Protein AF-A0A5B7AI29-F1 (afdb_monomer_lite)

InterPro domains:
  IPR000719 Protein kinase domain [PF00069] (146-282)
  IPR000719 Protein kinase domain [PS50011] (52-328)
  IPR000719 Protein kinase domain [SM00220] (52-321)
  IPR008271 Serine/threonine-protein kinase, active site [PS00108] (197-209)
  IPR011009 Protein kinase-like domain superfamily [SSF56112] (146-307)
  IPR013320 Concanavalin A-like lectin/glucanase domain superfamily [SSF49899] (22-157)
  IPR050528 L-type Lectin-Domain Containing Receptor Kinases [PTHR27007] (146-322)

pLDDT: mean 71.34, std 18.98, range [23.44, 95.88]

Sequence (328 aa):
MATEAFCFCLQLIFLGFVSSDISSVYDGFLQANLSLDGASYVRSDGILAITNDTMKLLGHALYPSPLQFKENELNNKKKKNRSSVVTFSTNFVFSINPKYPDLGGHCLAFVLLSTKKPMGCLPNQYLGLPNDTSNAESTTRYCEEILFDNISNGSLDKILFDNHHKKKLLTWEERYKILIGIAQASLYLNEECDQRVVHRDMKPSNVLIDEDLNAKLGDFGLSRTSEHEINPQTTNIVGTLGYLAPELTKNGKATTSTDVYSYGALMIEVASGRRPIEPQKNAPELVLVDWVGELHSRGEIGRAVDPTLSEYNPDEAKLWLALLSSPS

Organism: Davidia involucrata (NCBI:txid16924)

Radius of gyration: 24.68 Å; chains: 1; bounding box: 82×46×55 Å

Secondary structure (DSSP, 8-state):
-EE------------SSS----------GGGS--EEEET-EE-TTSPEES--S-TT--EEEE-SS----B--TTS-SS--S--PBPP---------EESSTTS----EEEEE-SSSS--SB-TTSGGG-B---S-TT----EEEEEPPP---S-BHHHHHH--SS---PPPHHHHHHHHHHHHHHHHIIIIISSS-EE-S---GGGEEE-TT--EEE---TT-EEGGGGG-TT-----S-TTTS-HHHHHH----HHHHHHHHHHHHHHHHHT--SEE--SSSPPEEHHHHHHHHHHTT-GGGGS-TT-S---HHHHHHHHHTTT---

Structure (mmCIF, N/CA/C/O backbone):
data_AF-A0A5B7AI29-F1
#
_entry.id   AF-A0A5B7AI29-F1
#
loop_
_atom_site.group_PDB
_atom_site.id
_atom_site.type_symbol
_atom_site.label_atom_id
_atom_site.label_alt_id
_atom_site.label_comp_id
_atom_site.label_asym_id
_atom_site.label_entity_id
_atom_site.label_seq_id
_atom_site.pdbx_PDB_ins_code
_atom_site.Cartn_x
_atom_site.Cartn_y
_atom_site.Cartn_z
_atom_site.occupancy
_atom_site.B_iso_or_equiv
_atom_site.auth_seq_id
_atom_site.auth_comp_id
_atom_site.auth_asym_id
_atom_site.auth_atom_id
_atom_site.pdbx_PDB_model_num
ATOM 1 N N . MET A 1 1 ? 7.210 -17.634 -18.712 1.00 31.47 1 MET A N 1
ATOM 2 C CA . MET A 1 1 ? 5.787 -17.446 -19.084 1.00 31.47 1 MET A CA 1
ATOM 3 C C . MET A 1 1 ? 5.445 -16.033 -18.675 1.00 31.47 1 MET A C 1
ATOM 5 O O . MET A 1 1 ? 5.436 -15.787 -17.481 1.00 31.47 1 MET A O 1
ATOM 9 N N . ALA A 1 2 ? 5.311 -15.097 -19.605 1.00 24.72 2 ALA A N 1
ATOM 10 C CA . ALA A 1 2 ? 5.193 -13.686 -19.249 1.00 24.72 2 ALA A CA 1
ATOM 11 C C . ALA A 1 2 ? 4.158 -13.043 -20.153 1.00 24.72 2 ALA A C 1
ATOM 13 O O . ALA A 1 2 ? 4.324 -13.106 -21.364 1.00 24.72 2 ALA A O 1
ATOM 14 N N . THR A 1 3 ? 3.108 -12.507 -19.542 1.00 27.41 3 THR A N 1
ATOM 15 C CA . THR A 1 3 ? 2.159 -11.595 -20.173 1.00 27.41 3 THR A CA 1
ATOM 16 C C . THR A 1 3 ? 2.500 -10.195 -19.704 1.00 27.41 3 THR A C 1
ATOM 18 O O . THR A 1 3 ? 2.687 -10.004 -18.517 1.00 27.41 3 THR A O 1
ATOM 21 N N . GLU A 1 4 ? 2.650 -9.270 -20.646 1.00 26.50 4 GLU A N 1
ATOM 22 C CA . GLU A 1 4 ? 2.767 -7.807 -20.511 1.00 26.50 4 GLU A CA 1
ATOM 23 C C . GLU A 1 4 ? 3.518 -7.218 -19.296 1.00 26.50 4 GLU A C 1
ATOM 25 O O . GLU A 1 4 ? 3.009 -7.107 -18.183 1.00 26.50 4 GLU A O 1
ATOM 30 N N . ALA A 1 5 ? 4.716 -6.696 -19.567 1.00 27.88 5 ALA A N 1
ATOM 31 C CA . ALA A 1 5 ? 5.419 -5.776 -18.684 1.00 27.88 5 ALA A CA 1
ATOM 32 C C . ALA A 1 5 ? 4.992 -4.324 -18.972 1.00 27.88 5 ALA A C 1
ATOM 34 O O . ALA A 1 5 ? 5.239 -3.807 -20.061 1.00 27.88 5 ALA A O 1
ATOM 35 N N .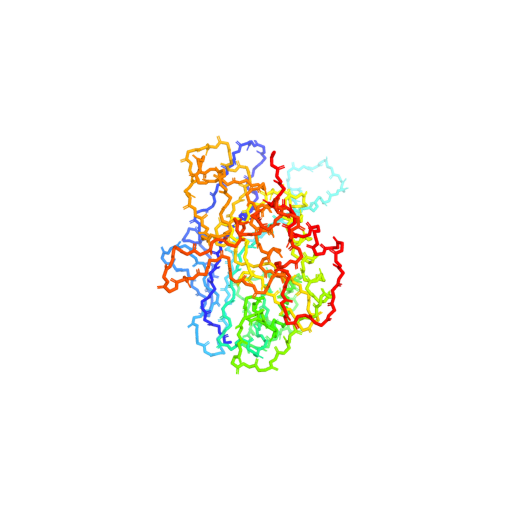 PHE A 1 6 ? 4.365 -3.654 -18.005 1.00 27.69 6 PHE A N 1
ATOM 36 C CA . PHE A 1 6 ? 4.090 -2.210 -18.041 1.00 27.69 6 PHE A CA 1
ATOM 37 C C . PHE A 1 6 ? 5.182 -1.417 -17.297 1.00 27.69 6 PHE A C 1
ATOM 39 O O . PHE A 1 6 ? 5.141 -1.247 -16.083 1.00 27.69 6 PHE A O 1
ATOM 46 N N . CYS A 1 7 ? 6.184 -0.920 -18.020 1.00 29.09 7 CYS A N 1
ATOM 47 C CA . CYS A 1 7 ? 7.211 -0.022 -17.476 1.00 29.09 7 CYS A CA 1
ATOM 48 C C . CYS A 1 7 ? 6.758 1.444 -17.484 1.00 29.09 7 CYS A C 1
ATOM 50 O O . CYS A 1 7 ? 6.390 1.956 -18.539 1.00 29.09 7 CYS A O 1
ATOM 52 N N . PHE A 1 8 ? 6.902 2.147 -16.357 1.00 25.02 8 PHE A N 1
ATOM 53 C CA . PHE A 1 8 ? 6.737 3.605 -16.245 1.00 25.02 8 PHE A CA 1
ATOM 54 C C . PHE A 1 8 ? 8.062 4.270 -15.820 1.00 25.02 8 PHE A C 1
ATOM 56 O O . PHE A 1 8 ? 8.219 4.672 -14.678 1.00 25.02 8 PHE A O 1
ATOM 63 N N . CYS A 1 9 ? 9.067 4.316 -16.703 1.00 34.12 9 CYS A N 1
ATOM 64 C CA . CYS A 1 9 ? 10.451 4.703 -16.361 1.00 34.12 9 CYS A CA 1
ATOM 65 C C . CYS A 1 9 ? 10.692 6.193 -16.051 1.00 34.12 9 CYS A C 1
ATOM 67 O O . CYS A 1 9 ? 10.156 7.078 -16.717 1.00 34.12 9 CYS A O 1
ATOM 69 N N . LEU A 1 10 ? 11.664 6.427 -15.155 1.00 23.44 10 LEU A N 1
ATOM 70 C CA . LEU A 1 10 ? 12.424 7.667 -14.981 1.00 23.44 10 LEU A CA 1
ATOM 71 C C . LEU A 1 10 ? 13.936 7.389 -15.192 1.00 23.44 10 LEU A C 1
ATOM 73 O O . LEU A 1 10 ? 14.517 6.605 -14.460 1.00 23.44 10 LEU A O 1
ATOM 77 N N . GLN A 1 11 ? 14.510 8.041 -16.213 1.00 34.03 11 GLN A N 1
ATOM 78 C CA . GLN A 1 11 ? 15.921 8.285 -16.609 1.00 34.03 11 GLN A CA 1
A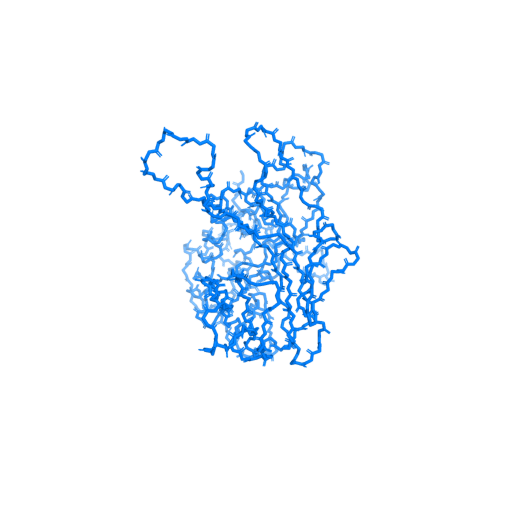TOM 79 C C . GLN A 1 11 ? 17.028 7.185 -16.612 1.00 34.03 11 GLN A C 1
ATOM 81 O O . GLN A 1 11 ? 17.536 6.708 -15.595 1.00 34.03 11 GLN A O 1
ATOM 86 N N . LEU A 1 12 ? 17.562 6.989 -17.831 1.00 28.77 12 LEU A N 1
ATOM 87 C CA . LEU A 1 12 ? 18.923 6.553 -18.184 1.00 28.77 12 LEU A CA 1
ATOM 88 C C . LEU A 1 12 ? 19.657 7.755 -18.823 1.00 28.77 12 LEU A C 1
ATOM 90 O O . LEU A 1 12 ? 19.212 8.239 -19.863 1.00 28.77 12 LEU A O 1
ATOM 94 N N . ILE A 1 13 ? 20.784 8.216 -18.266 1.00 31.50 13 ILE A N 1
ATOM 95 C CA . ILE A 1 13 ? 21.727 9.117 -18.961 1.00 31.50 13 ILE A CA 1
ATOM 96 C C . ILE A 1 13 ? 23.079 8.409 -19.093 1.00 31.50 13 ILE A C 1
ATOM 98 O O . ILE A 1 13 ? 23.654 7.971 -18.102 1.00 31.50 13 ILE A O 1
ATOM 102 N N . PHE A 1 14 ? 23.633 8.390 -20.308 1.00 30.41 14 PHE A N 1
ATOM 103 C CA . PHE A 1 14 ? 25.080 8.352 -20.517 1.00 30.41 14 PHE A CA 1
ATOM 104 C C . PHE A 1 14 ? 25.498 9.578 -21.328 1.00 30.41 14 PHE A C 1
ATOM 106 O O . PHE A 1 14 ? 25.034 9.793 -22.446 1.00 30.41 14 PHE A O 1
ATOM 113 N N . LEU A 1 15 ? 26.350 10.393 -20.703 1.00 29.28 15 LEU A N 1
ATOM 114 C CA . LEU A 1 15 ? 26.799 11.708 -21.146 1.00 29.28 15 LEU A CA 1
ATOM 115 C C . LEU A 1 15 ? 27.439 11.708 -22.539 1.00 29.28 15 LEU A C 1
ATOM 117 O O . LEU A 1 15 ? 28.437 11.033 -22.788 1.00 29.28 15 LEU A O 1
ATOM 121 N N . GLY A 1 16 ? 26.959 12.621 -23.376 1.00 25.95 16 GLY A N 1
ATOM 122 C CA . GLY A 1 16 ? 27.816 13.418 -24.239 1.00 25.95 16 GLY A CA 1
ATOM 123 C C . GLY A 1 16 ? 27.851 14.845 -23.691 1.00 25.95 16 GLY A C 1
ATOM 124 O O . GLY A 1 16 ? 26.843 15.533 -23.746 1.00 25.95 16 GLY A O 1
ATOM 125 N N . PHE A 1 17 ? 29.025 15.267 -23.222 1.00 25.50 17 PHE A N 1
ATOM 126 C CA . PHE A 1 17 ? 29.417 16.634 -22.856 1.00 25.50 17 PHE A CA 1
ATOM 127 C C . PHE A 1 17 ? 29.048 17.206 -21.473 1.00 25.50 17 PHE A C 1
ATOM 129 O O . PHE A 1 17 ? 27.944 17.132 -20.955 1.00 25.50 17 PHE A O 1
ATOM 136 N N . VAL A 1 18 ? 30.100 17.810 -20.921 1.00 26.53 18 VAL A N 1
ATOM 137 C CA . VAL A 1 18 ? 30.244 18.668 -19.747 1.00 26.53 18 VAL A CA 1
ATOM 138 C C . VAL A 1 18 ? 29.180 19.772 -19.654 1.00 26.53 18 VAL A C 1
ATOM 140 O O . VAL A 1 18 ? 28.939 20.477 -20.625 1.00 26.53 18 VAL A O 1
ATOM 143 N N . SER A 1 19 ? 28.681 19.977 -18.427 1.00 32.28 19 SER A N 1
ATOM 144 C CA . SER A 1 19 ? 28.159 21.234 -17.863 1.00 32.28 19 SER A CA 1
ATOM 145 C C . SER A 1 19 ? 27.159 22.023 -18.713 1.00 32.28 19 SER A C 1
ATOM 147 O O . SER A 1 19 ? 27.537 22.929 -19.453 1.00 32.28 19 SER A O 1
ATOM 149 N N . SER A 1 20 ? 25.870 21.806 -18.483 1.00 26.45 20 SER A N 1
ATOM 150 C CA . SER A 1 20 ? 24.894 22.889 -18.279 1.00 26.45 20 SER A CA 1
ATOM 151 C C . SER A 1 20 ? 23.543 22.294 -17.893 1.00 26.45 20 SER A C 1
ATOM 153 O O . SER A 1 20 ? 23.139 21.263 -18.424 1.00 26.45 20 SER A O 1
ATOM 155 N N . ASP A 1 21 ? 22.882 22.947 -16.941 1.00 38.22 21 ASP A N 1
ATOM 156 C CA . ASP A 1 21 ? 21.481 22.753 -16.580 1.00 38.22 21 ASP A CA 1
ATOM 157 C C . ASP A 1 21 ? 20.591 22.545 -17.813 1.00 38.22 21 ASP A C 1
ATOM 159 O O . ASP A 1 21 ? 20.463 23.475 -18.600 1.00 38.22 21 ASP A O 1
ATOM 163 N N . ILE A 1 22 ? 19.941 21.382 -17.943 1.00 30.89 22 ILE A N 1
ATOM 164 C CA . ILE A 1 22 ? 18.582 21.222 -18.495 1.00 30.89 22 ILE A CA 1
ATOM 165 C C . ILE A 1 22 ? 17.995 19.910 -17.935 1.00 30.89 22 ILE A C 1
ATOM 167 O O . ILE A 1 22 ? 18.459 18.814 -18.260 1.00 30.89 22 ILE A O 1
ATOM 171 N N . SER A 1 23 ? 16.906 20.012 -17.164 1.00 38.75 23 SER A N 1
ATOM 172 C CA . SER A 1 23 ? 15.995 18.896 -16.886 1.00 38.75 23 SER A CA 1
ATOM 173 C C . SER A 1 23 ? 15.349 18.425 -18.197 1.00 38.75 23 SER A C 1
ATOM 175 O O . SER A 1 23 ? 14.527 19.142 -18.770 1.00 38.75 23 SER A O 1
ATOM 177 N N . SER A 1 24 ? 15.711 17.242 -18.690 1.00 37.25 24 SER A N 1
ATOM 178 C CA . SER A 1 24 ? 15.120 16.662 -19.905 1.00 37.25 24 SER A CA 1
ATOM 179 C C . SER A 1 24 ? 14.489 15.306 -19.589 1.00 37.25 24 SER A C 1
ATOM 181 O O . SER A 1 24 ? 15.184 14.342 -19.263 1.00 37.25 24 SER A O 1
ATOM 183 N N . VAL A 1 25 ? 13.158 15.255 -19.653 1.00 38.75 25 VAL A N 1
ATOM 184 C CA . VAL A 1 25 ? 12.325 14.042 -19.603 1.00 38.75 25 VAL A CA 1
ATOM 185 C C . VAL A 1 25 ? 12.588 13.195 -20.863 1.00 38.75 25 VAL A C 1
ATOM 187 O O . VAL A 1 25 ? 12.864 13.753 -21.921 1.00 38.75 25 VAL A O 1
ATOM 190 N N . TYR A 1 26 ? 12.548 11.861 -20.755 1.00 49.91 26 TYR A N 1
ATOM 191 C CA . TYR A 1 26 ? 12.802 10.926 -21.864 1.00 49.91 26 TYR A CA 1
ATOM 192 C C . TYR A 1 26 ? 11.497 10.408 -22.509 1.00 49.91 26 TYR A C 1
ATOM 194 O O . TYR A 1 26 ? 10.624 9.914 -21.799 1.00 49.91 26 TYR A O 1
ATOM 202 N N . ASP A 1 27 ? 11.399 10.450 -23.845 1.00 51.16 27 ASP A N 1
ATOM 203 C CA . ASP A 1 27 ? 10.196 10.180 -24.667 1.00 51.16 27 ASP A CA 1
ATOM 204 C C . ASP A 1 27 ? 10.009 8.697 -25.099 1.00 51.16 27 ASP A C 1
ATOM 206 O O . ASP A 1 27 ? 9.623 8.392 -26.232 1.00 51.16 27 ASP A O 1
ATOM 210 N N . GLY A 1 28 ? 10.294 7.737 -24.211 1.00 60.59 28 GLY A N 1
ATOM 211 C CA . GLY A 1 28 ? 10.107 6.300 -24.482 1.00 60.59 28 GLY A CA 1
ATOM 212 C C . GLY A 1 28 ? 11.100 5.677 -25.485 1.00 60.59 28 GLY A C 1
ATOM 213 O O . GLY A 1 28 ? 11.978 6.329 -26.044 1.00 60.59 28 GLY A O 1
ATOM 214 N N . PHE A 1 29 ? 10.989 4.365 -25.718 1.00 73.19 29 PHE A N 1
ATOM 215 C CA . PHE A 1 29 ? 11.977 3.581 -26.475 1.00 73.19 29 PHE A CA 1
ATOM 216 C C . PHE A 1 29 ? 11.811 3.618 -28.002 1.00 73.19 29 PHE A C 1
ATOM 218 O O . PHE A 1 29 ? 12.616 3.022 -28.719 1.00 73.19 29 PHE A O 1
ATOM 225 N N . LEU A 1 30 ? 10.808 4.333 -28.527 1.00 73.44 30 LEU A N 1
ATOM 226 C CA . LEU A 1 30 ? 10.570 4.450 -29.975 1.00 73.44 30 LEU A CA 1
ATOM 227 C C . LEU A 1 30 ? 11.773 5.043 -30.716 1.00 73.44 30 LEU A C 1
ATOM 229 O O . LEU A 1 30 ? 12.086 4.624 -31.827 1.00 73.44 30 LEU A O 1
ATOM 233 N N . GLN A 1 31 ? 12.467 5.994 -30.086 1.00 73.31 31 GLN A N 1
ATOM 234 C CA . GLN A 1 31 ? 13.636 6.666 -30.661 1.00 73.31 31 GLN A CA 1
ATOM 235 C C . GLN A 1 31 ? 14.969 6.123 -30.121 1.00 73.31 31 GLN A C 1
ATOM 237 O O . GLN A 1 31 ? 16.034 6.560 -30.549 1.00 73.31 31 GLN A O 1
ATOM 242 N N . ALA A 1 32 ? 14.932 5.143 -29.212 1.00 70.38 32 ALA A N 1
ATOM 243 C CA . ALA A 1 32 ? 16.119 4.566 -28.577 1.00 70.38 32 ALA A CA 1
ATOM 244 C C . ALA A 1 32 ? 17.015 3.768 -29.536 1.00 70.38 32 ALA A C 1
ATOM 246 O O . ALA A 1 32 ? 18.158 3.463 -29.199 1.00 70.38 32 ALA A O 1
ATOM 247 N N . ASN A 1 33 ? 16.482 3.394 -30.706 1.00 79.31 33 ASN A N 1
ATOM 248 C CA . ASN A 1 33 ? 17.156 2.567 -31.705 1.00 79.31 33 ASN A CA 1
ATOM 249 C C . ASN A 1 33 ? 17.775 1.290 -31.097 1.00 79.31 33 ASN A C 1
ATOM 251 O O . ASN A 1 33 ? 18.935 0.951 -31.343 1.00 79.31 33 ASN A O 1
ATOM 255 N N . LEU A 1 34 ? 17.009 0.613 -30.237 1.00 82.44 34 LEU A N 1
ATOM 256 C CA . LEU A 1 34 ? 17.454 -0.602 -29.560 1.00 82.44 34 LEU A CA 1
ATOM 257 C C . LEU A 1 34 ? 17.674 -1.737 -30.558 1.00 82.44 34 LEU A C 1
ATOM 259 O O . LEU A 1 34 ? 16.897 -1.935 -31.491 1.00 82.44 34 LEU A O 1
ATOM 263 N N . SER A 1 35 ? 18.705 -2.536 -30.303 1.00 83.69 35 SER A N 1
ATOM 264 C CA . SER A 1 35 ? 18.857 -3.837 -30.940 1.00 83.69 35 SER A CA 1
ATOM 265 C C . SER A 1 35 ? 17.993 -4.841 -30.185 1.00 83.69 35 SER A C 1
ATOM 267 O O . SER A 1 35 ? 18.328 -5.230 -29.067 1.00 83.69 35 SER A O 1
ATOM 269 N N . LEU A 1 36 ? 16.878 -5.232 -30.793 1.00 85.31 36 LEU A N 1
ATOM 270 C CA . LEU A 1 36 ? 15.912 -6.170 -30.228 1.00 85.31 36 LEU A CA 1
ATOM 271 C C . LEU A 1 36 ? 16.167 -7.579 -30.767 1.00 85.31 36 LEU A C 1
ATOM 273 O O . LEU A 1 36 ? 16.470 -7.752 -31.948 1.00 85.31 36 LEU A O 1
ATOM 277 N N . ASP A 1 37 ? 16.049 -8.572 -29.897 1.00 81.31 37 ASP A N 1
ATOM 278 C CA . ASP A 1 37 ? 16.205 -9.989 -30.217 1.00 81.31 37 ASP A CA 1
ATOM 279 C C . ASP A 1 37 ? 15.100 -10.830 -29.562 1.00 81.31 37 ASP A C 1
ATOM 281 O O . ASP A 1 37 ? 14.526 -10.458 -28.529 1.00 81.31 37 ASP A O 1
ATOM 285 N N . GLY A 1 38 ? 14.802 -11.973 -30.179 1.00 82.88 38 GLY A N 1
ATOM 286 C CA . GLY A 1 38 ? 13.801 -12.928 -29.723 1.00 82.88 38 GLY A CA 1
ATOM 287 C C . GLY A 1 38 ? 12.385 -12.347 -29.632 1.00 82.88 38 GLY A C 1
ATOM 288 O O . GLY A 1 38 ? 11.837 -11.856 -30.614 1.00 82.88 38 GLY A O 1
ATOM 289 N N . ALA A 1 39 ? 11.770 -12.448 -28.455 1.00 84.31 39 ALA A N 1
ATOM 290 C CA . ALA A 1 39 ? 10.406 -12.006 -28.165 1.00 84.31 39 ALA A CA 1
ATOM 291 C C . ALA A 1 39 ? 10.292 -10.519 -27.789 1.00 84.31 39 ALA A C 1
ATOM 293 O O . ALA A 1 39 ? 9.206 -10.074 -27.416 1.00 84.31 39 ALA A O 1
ATOM 294 N N . SER A 1 40 ? 11.393 -9.764 -27.835 1.00 86.25 40 SER A N 1
ATOM 295 C CA . SER A 1 40 ? 11.385 -8.349 -27.470 1.00 86.25 40 SER A CA 1
ATOM 296 C C . SER A 1 40 ? 10.884 -7.457 -28.609 1.00 86.25 40 SER A C 1
ATOM 298 O O . SER A 1 40 ? 11.154 -7.705 -29.784 1.00 86.25 40 SER A O 1
ATOM 300 N N . TYR A 1 41 ? 10.141 -6.409 -28.267 1.00 85.88 41 TYR A N 1
ATOM 301 C CA . TYR A 1 41 ? 9.615 -5.428 -29.213 1.00 85.88 41 TYR A CA 1
ATOM 302 C C . TYR A 1 41 ? 9.341 -4.092 -28.512 1.00 85.88 41 TYR A C 1
ATOM 304 O O . TYR A 1 41 ? 9.152 -4.040 -27.299 1.00 85.88 41 TYR A O 1
ATOM 312 N N . VAL A 1 42 ? 9.305 -2.999 -29.275 1.00 82.94 42 VAL A N 1
ATOM 313 C CA . VAL A 1 42 ? 8.850 -1.693 -28.776 1.00 82.94 42 VAL A CA 1
ATOM 314 C C . VAL A 1 42 ? 7.420 -1.472 -29.250 1.00 82.94 42 VAL A C 1
ATOM 316 O O . VAL A 1 42 ? 7.120 -1.589 -30.439 1.00 82.94 42 VAL A O 1
ATOM 319 N N . ARG A 1 43 ? 6.528 -1.187 -28.307 1.00 78.94 43 ARG A N 1
ATOM 320 C CA . ARG A 1 43 ? 5.121 -0.872 -28.550 1.00 78.94 43 ARG A CA 1
ATOM 321 C C . ARG A 1 43 ? 4.971 0.516 -29.177 1.00 78.94 43 ARG A C 1
ATOM 323 O O . ARG A 1 43 ? 5.846 1.374 -29.072 1.00 78.94 43 ARG A O 1
ATOM 330 N N . SER A 1 44 ? 3.817 0.762 -29.795 1.00 76.50 44 SER A N 1
ATOM 331 C CA . SER A 1 44 ? 3.489 2.050 -30.425 1.00 76.50 44 SER A CA 1
ATOM 332 C C . SER A 1 44 ? 3.416 3.229 -29.448 1.00 76.50 44 SER A C 1
ATOM 334 O O . SER A 1 44 ? 3.461 4.373 -29.883 1.00 76.50 44 SER A O 1
ATOM 336 N N . ASP A 1 45 ? 3.287 2.959 -28.150 1.00 71.00 45 ASP A N 1
ATOM 337 C CA . ASP A 1 45 ? 3.278 3.938 -27.057 1.00 71.00 45 ASP A CA 1
ATOM 338 C C . ASP A 1 45 ? 4.679 4.214 -26.476 1.00 71.00 45 ASP A C 1
ATOM 340 O O . ASP A 1 45 ? 4.807 4.967 -25.516 1.00 71.00 45 ASP A O 1
ATOM 344 N N . GLY A 1 46 ? 5.741 3.627 -27.043 1.00 72.56 46 GLY A N 1
ATOM 345 C CA . GLY A 1 46 ? 7.106 3.819 -26.550 1.00 72.56 46 GLY A CA 1
ATOM 346 C C . GLY A 1 46 ? 7.552 2.828 -25.485 1.00 72.56 46 GLY A C 1
ATOM 347 O O . GLY A 1 46 ? 8.691 2.927 -25.031 1.00 72.56 46 GLY A O 1
ATOM 348 N N . ILE A 1 47 ? 6.721 1.856 -25.105 1.00 71.69 47 ILE A N 1
ATOM 349 C CA . ILE A 1 47 ? 7.072 0.873 -24.075 1.00 71.69 47 ILE A CA 1
ATOM 350 C C . ILE A 1 47 ? 7.903 -0.264 -24.677 1.00 71.69 47 ILE A C 1
ATOM 352 O O . ILE A 1 47 ? 7.533 -0.863 -25.687 1.00 71.69 47 ILE A O 1
ATOM 356 N N . LEU A 1 48 ? 9.022 -0.595 -24.029 1.00 81.56 48 LEU A N 1
ATOM 357 C CA . LEU A 1 48 ? 9.816 -1.773 -24.360 1.00 81.56 48 LEU A CA 1
ATOM 358 C C . LEU A 1 48 ? 9.217 -3.013 -23.689 1.00 81.56 48 LEU A C 1
ATOM 360 O O . LEU A 1 48 ? 9.199 -3.117 -22.465 1.00 81.56 48 LEU A O 1
ATOM 364 N N . ALA A 1 49 ? 8.795 -3.976 -24.497 1.00 81.75 49 ALA A N 1
ATOM 365 C CA . ALA A 1 49 ? 8.427 -5.306 -24.049 1.00 81.75 49 ALA A CA 1
ATOM 366 C C . ALA A 1 49 ? 9.598 -6.265 -24.294 1.00 81.75 49 ALA A C 1
ATOM 368 O O . ALA A 1 49 ? 10.122 -6.353 -25.401 1.00 81.75 49 ALA A O 1
ATOM 369 N N . ILE A 1 50 ? 10.003 -7.009 -23.265 1.00 79.31 50 ILE A N 1
ATOM 370 C CA . ILE A 1 50 ? 11.057 -8.037 -23.362 1.00 79.31 50 ILE A CA 1
ATOM 371 C C . ILE A 1 50 ? 10.494 -9.454 -23.561 1.00 79.31 50 ILE A C 1
ATOM 373 O O . ILE A 1 50 ? 11.252 -10.411 -23.686 1.00 79.31 50 ILE A O 1
ATOM 377 N N . THR A 1 51 ? 9.166 -9.600 -23.613 1.00 75.06 51 THR A N 1
ATOM 378 C CA . THR A 1 51 ? 8.454 -10.865 -23.864 1.00 75.06 51 THR A CA 1
ATOM 379 C C . THR A 1 51 ? 7.170 -10.608 -24.665 1.00 75.06 51 THR A C 1
ATOM 381 O O . THR A 1 51 ? 6.671 -9.484 -24.671 1.00 75.06 51 THR A O 1
ATOM 384 N N . ASN A 1 52 ? 6.638 -11.637 -25.334 1.00 73.88 52 ASN A N 1
ATOM 385 C CA . ASN A 1 52 ? 5.449 -11.568 -26.199 1.00 73.88 52 ASN A CA 1
ATOM 386 C C . ASN A 1 52 ? 4.426 -12.687 -25.907 1.00 73.88 52 ASN A C 1
ATOM 388 O O . ASN A 1 52 ? 3.804 -13.220 -26.826 1.00 73.88 52 ASN A O 1
ATOM 392 N N . ASP A 1 53 ? 4.328 -13.125 -24.650 1.00 70.56 53 ASP A N 1
ATOM 393 C CA . ASP A 1 53 ? 3.367 -14.135 -24.166 1.00 70.56 53 ASP A CA 1
ATOM 394 C C . ASP A 1 53 ? 3.623 -15.571 -24.630 1.00 70.56 53 ASP A C 1
ATOM 396 O O . ASP A 1 53 ? 3.061 -16.535 -24.091 1.00 70.56 53 ASP A O 1
ATOM 400 N N . THR A 1 54 ? 4.549 -15.747 -25.570 1.00 72.00 54 THR A N 1
ATOM 401 C CA . THR A 1 54 ? 4.916 -17.059 -26.080 1.00 72.00 54 THR A CA 1
ATOM 402 C C . THR A 1 54 ? 5.767 -17.814 -25.061 1.00 72.00 54 THR A C 1
ATOM 404 O O . THR A 1 54 ? 6.727 -17.313 -24.469 1.00 72.00 54 THR A O 1
ATOM 407 N N . MET A 1 55 ? 5.409 -19.077 -24.847 1.00 68.25 55 MET A N 1
ATOM 408 C CA . MET A 1 55 ? 6.090 -19.965 -23.913 1.00 68.25 55 MET A CA 1
ATOM 409 C C . MET A 1 55 ? 7.528 -20.244 -24.359 1.00 68.25 55 MET A C 1
ATOM 411 O O . MET A 1 55 ? 7.755 -20.643 -25.497 1.00 68.25 55 MET A O 1
ATOM 415 N N . LYS A 1 56 ? 8.479 -20.141 -23.420 1.00 68.88 56 LYS A N 1
ATOM 416 C CA . LYS A 1 56 ? 9.894 -20.499 -23.623 1.00 68.88 56 LYS A CA 1
ATOM 417 C C . LYS A 1 56 ? 10.573 -19.724 -24.763 1.00 68.88 56 LYS A C 1
ATOM 419 O O . LYS A 1 56 ? 11.454 -20.273 -25.413 1.00 68.88 56 LYS A O 1
ATOM 424 N N . LEU A 1 57 ? 10.193 -18.469 -24.991 1.00 71.25 57 LEU A N 1
ATOM 425 C CA . LEU A 1 57 ? 10.997 -17.558 -25.799 1.00 71.25 57 LEU A CA 1
ATOM 426 C C . LEU A 1 57 ? 11.847 -16.662 -24.907 1.00 71.25 57 LEU A C 1
ATOM 428 O O . LEU A 1 57 ? 11.449 -16.284 -23.807 1.00 71.25 57 LEU A O 1
ATOM 432 N N . LEU A 1 58 ? 13.032 -16.357 -25.414 1.00 76.50 58 LEU A N 1
ATOM 433 C CA . LEU A 1 58 ? 13.931 -15.359 -24.868 1.00 76.50 58 LEU A CA 1
ATOM 434 C C . LEU A 1 58 ? 13.642 -14.019 -25.538 1.00 76.50 58 LEU A C 1
ATOM 436 O O . LEU A 1 58 ? 13.270 -14.012 -26.708 1.00 76.50 58 LEU A O 1
ATOM 440 N N . GLY A 1 59 ? 13.839 -12.906 -24.840 1.00 77.62 59 GLY A N 1
ATOM 441 C CA . GLY A 1 59 ? 13.869 -11.585 -25.456 1.00 77.62 59 GLY A CA 1
ATOM 442 C C . GLY A 1 59 ? 15.009 -10.757 -24.884 1.00 77.62 59 GLY A C 1
ATOM 443 O O . GLY A 1 59 ? 15.217 -10.746 -23.673 1.00 77.62 59 GLY A O 1
ATOM 444 N N . HIS A 1 60 ? 15.746 -10.069 -25.754 1.00 81.38 60 HIS A N 1
ATOM 445 C CA . HIS A 1 60 ? 16.800 -9.143 -25.350 1.00 81.38 60 HIS A CA 1
ATOM 446 C C . HIS A 1 60 ? 16.600 -7.788 -25.993 1.00 81.38 60 HIS A C 1
ATOM 448 O O . HIS A 1 60 ? 16.350 -7.696 -27.189 1.00 81.38 60 HIS A O 1
ATOM 454 N N . ALA A 1 61 ? 16.831 -6.741 -25.217 1.00 83.25 61 ALA A N 1
ATOM 455 C CA . ALA A 1 61 ? 16.903 -5.387 -25.720 1.00 83.25 61 ALA A CA 1
ATOM 456 C C . ALA A 1 61 ? 18.278 -4.817 -25.385 1.00 83.25 61 ALA A C 1
ATOM 458 O O . ALA A 1 61 ? 18.632 -4.670 -24.217 1.00 83.25 61 ALA A O 1
ATOM 459 N N . LEU A 1 62 ? 19.070 -4.535 -26.415 1.00 79.50 62 LEU A N 1
ATOM 460 C CA . LEU A 1 62 ? 20.447 -4.084 -26.269 1.00 79.50 62 LEU A CA 1
ATOM 461 C C . LEU A 1 62 ? 20.582 -2.652 -26.765 1.00 79.50 62 LEU A C 1
ATOM 463 O O . LEU A 1 62 ? 20.185 -2.318 -27.885 1.00 79.50 62 LEU A O 1
ATOM 467 N N . TYR A 1 63 ? 21.188 -1.807 -25.936 1.00 77.69 63 TYR A N 1
ATOM 468 C CA . TYR A 1 63 ? 21.518 -0.449 -26.335 1.00 77.69 63 TYR A CA 1
ATOM 469 C C . TYR A 1 63 ? 22.556 -0.483 -27.474 1.00 77.69 63 TYR A C 1
ATOM 471 O O . TYR A 1 63 ? 23.549 -1.214 -27.387 1.00 77.69 63 TYR A O 1
ATOM 479 N N . PRO A 1 64 ? 22.350 0.266 -28.572 1.00 71.06 64 PRO A N 1
ATOM 480 C CA . PRO A 1 64 ? 23.146 0.102 -29.784 1.00 71.06 64 PRO A CA 1
ATOM 481 C C . PRO A 1 64 ? 24.586 0.604 -29.639 1.00 71.06 64 PRO A C 1
ATOM 483 O O . PRO A 1 64 ? 25.441 0.187 -30.424 1.00 71.06 64 PRO A O 1
ATOM 486 N N . SER A 1 65 ? 24.879 1.484 -28.680 1.00 73.88 65 SER A N 1
ATOM 487 C CA . SER A 1 65 ? 26.194 2.117 -28.532 1.00 73.88 65 SER A CA 1
ATOM 488 C C . SER A 1 65 ? 26.952 1.564 -27.320 1.00 73.88 65 SER A C 1
ATOM 490 O O . SER A 1 65 ? 26.381 1.502 -26.234 1.00 73.88 65 SER A O 1
ATOM 492 N N . PRO A 1 66 ? 28.237 1.182 -27.458 1.00 71.12 66 PRO A N 1
ATOM 493 C CA . PRO A 1 66 ? 29.037 0.734 -26.322 1.00 71.12 66 PRO A CA 1
ATOM 494 C C . PRO A 1 66 ? 29.167 1.816 -25.245 1.00 71.12 66 PRO A C 1
ATOM 496 O O . PRO A 1 66 ? 29.448 2.975 -25.556 1.00 71.12 66 PRO A O 1
ATOM 499 N N . LEU A 1 67 ? 29.025 1.420 -23.981 1.00 71.38 67 LEU A N 1
ATOM 500 C CA . LEU A 1 67 ? 29.255 2.292 -22.832 1.00 71.38 67 LEU A CA 1
ATOM 501 C C . LEU A 1 67 ? 30.762 2.432 -22.569 1.00 71.38 67 LEU A C 1
ATOM 503 O O . LEU A 1 67 ? 31.478 1.434 -22.461 1.00 71.38 67 LEU A O 1
ATOM 507 N N . GLN A 1 68 ? 31.258 3.669 -22.475 1.00 70.62 68 GLN A N 1
ATOM 508 C CA . GLN A 1 68 ? 32.669 3.953 -22.198 1.00 70.62 68 GLN A CA 1
ATOM 509 C C . GLN A 1 68 ? 32.885 4.228 -20.707 1.00 70.62 68 GLN A C 1
ATOM 511 O O . GLN A 1 68 ? 32.545 5.292 -20.204 1.00 70.62 68 GLN A O 1
ATOM 516 N N . PHE A 1 69 ? 33.503 3.275 -20.006 1.00 67.81 69 PHE A N 1
ATOM 517 C CA . PHE A 1 69 ? 33.795 3.379 -18.567 1.00 67.81 69 PHE A CA 1
ATOM 518 C C . PHE A 1 69 ? 35.187 3.933 -18.243 1.00 67.81 69 PHE A C 1
ATOM 520 O O . PHE A 1 69 ? 35.536 4.102 -17.074 1.00 67.81 69 PHE A O 1
ATOM 527 N N . LYS A 1 70 ? 36.007 4.186 -19.269 1.00 65.62 70 LYS A N 1
ATOM 528 C CA . LYS A 1 70 ? 37.348 4.760 -19.139 1.00 65.62 70 LYS A CA 1
ATOM 529 C C . LYS A 1 70 ? 37.514 5.896 -20.130 1.00 65.62 70 LYS A C 1
ATOM 531 O O . LYS A 1 70 ? 37.233 5.733 -21.314 1.00 65.62 70 LYS A O 1
ATOM 536 N N . GLU A 1 71 ? 38.013 7.017 -19.635 1.00 61.50 71 GLU A N 1
ATOM 537 C CA . GLU A 1 71 ? 38.388 8.153 -20.465 1.00 61.50 71 GLU A CA 1
ATOM 538 C C . GLU A 1 71 ? 39.666 7.817 -21.256 1.00 61.50 71 GLU A C 1
ATOM 540 O O . GLU A 1 71 ? 40.648 7.319 -20.699 1.00 61.50 71 GLU A O 1
ATOM 545 N N . ASN A 1 72 ? 39.656 8.036 -22.574 1.00 55.59 72 ASN A N 1
ATOM 546 C CA . ASN A 1 72 ? 40.810 7.745 -23.426 1.00 55.59 72 ASN A CA 1
ATOM 547 C C . ASN A 1 72 ? 41.904 8.812 -23.238 1.00 55.59 72 ASN A C 1
ATOM 549 O O . ASN A 1 72 ? 41.696 9.982 -23.559 1.00 55.59 72 ASN A O 1
ATOM 553 N N . GLU A 1 73 ? 43.111 8.404 -22.825 1.00 53.59 73 GLU A N 1
ATOM 554 C CA . GLU A 1 73 ? 44.303 9.268 -22.676 1.00 53.59 73 GLU A CA 1
ATOM 555 C C . GLU A 1 73 ? 44.895 9.774 -24.018 1.00 53.59 73 GLU A C 1
ATOM 557 O O . GLU A 1 73 ? 46.100 9.981 -24.152 1.00 53.59 73 GLU A O 1
ATOM 562 N N . LEU A 1 74 ? 44.087 9.984 -25.059 1.00 50.97 74 LEU A N 1
ATOM 563 C CA . LEU A 1 74 ? 44.591 10.420 -26.368 1.00 50.97 74 LEU A CA 1
ATOM 564 C C . LEU A 1 74 ? 44.826 11.935 -26.474 1.00 50.97 74 LEU A C 1
ATOM 566 O O . LEU A 1 74 ? 45.529 12.363 -27.386 1.00 50.97 74 LEU A O 1
ATOM 570 N N . ASN A 1 75 ? 44.350 12.736 -25.513 1.00 48.22 75 ASN A N 1
ATOM 571 C CA . ASN A 1 75 ? 44.456 14.200 -25.582 1.00 48.22 75 ASN A CA 1
ATOM 572 C C . ASN A 1 75 ? 45.446 14.860 -24.614 1.00 48.22 75 ASN A C 1
ATOM 574 O O . ASN A 1 75 ? 45.551 16.081 -24.628 1.00 48.22 75 ASN A O 1
ATOM 578 N N . ASN A 1 76 ? 46.227 14.123 -23.815 1.00 45.75 76 ASN A N 1
ATOM 579 C CA . ASN A 1 76 ? 47.214 14.765 -22.938 1.00 45.75 76 ASN A CA 1
ATOM 580 C C . ASN A 1 76 ? 48.485 13.930 -22.745 1.00 45.75 76 ASN A C 1
ATOM 582 O O . ASN A 1 76 ? 48.618 13.172 -21.791 1.00 45.75 76 ASN A O 1
ATOM 586 N N . LYS A 1 77 ? 49.513 14.195 -23.567 1.00 49.59 77 LYS A N 1
ATOM 587 C CA . LYS A 1 77 ? 50.907 13.721 -23.382 1.00 49.59 77 LYS A CA 1
ATOM 588 C C . LYS A 1 77 ? 51.587 14.199 -22.077 1.00 49.59 77 LYS A C 1
ATOM 590 O O . LYS A 1 77 ? 52.805 14.099 -21.943 1.00 49.59 77 LYS A O 1
ATOM 595 N N . LYS A 1 78 ? 50.844 14.728 -21.102 1.00 50.12 78 LYS A N 1
ATOM 596 C CA . LYS A 1 78 ? 51.360 15.218 -19.816 1.00 50.12 78 LYS A CA 1
ATOM 597 C C . LYS A 1 78 ? 50.380 14.965 -18.665 1.00 50.12 78 LYS A C 1
ATOM 599 O O . LYS A 1 78 ? 49.956 15.907 -18.009 1.00 50.12 78 LYS A O 1
ATOM 604 N N . LYS A 1 79 ? 50.043 13.710 -18.371 1.00 48.00 79 LYS A N 1
ATOM 605 C CA . LYS A 1 79 ? 49.701 13.304 -16.995 1.00 48.00 79 LYS A CA 1
ATOM 606 C C . LYS A 1 79 ? 49.760 11.788 -16.875 1.00 48.00 79 LYS A C 1
ATOM 608 O O . LYS A 1 79 ? 48.883 11.081 -17.336 1.00 48.00 79 LYS A O 1
ATOM 613 N N . LYS A 1 80 ? 50.838 11.302 -16.264 1.00 50.28 80 LYS A N 1
ATOM 614 C CA . LYS A 1 80 ? 50.966 9.905 -15.859 1.00 50.28 80 LYS A CA 1
ATOM 615 C C . LYS A 1 80 ? 49.980 9.630 -14.718 1.00 50.28 80 LYS A C 1
ATOM 617 O O . LYS A 1 80 ? 50.016 10.328 -13.707 1.00 50.28 80 LYS A O 1
ATOM 622 N N . ASN A 1 81 ? 49.228 8.545 -14.875 1.00 49.34 81 ASN A N 1
ATOM 623 C CA . ASN A 1 81 ? 48.672 7.688 -13.827 1.00 49.34 81 ASN A CA 1
ATOM 624 C C . ASN A 1 81 ? 47.471 8.215 -13.028 1.00 49.34 81 ASN A C 1
ATOM 626 O O . ASN A 1 81 ? 47.567 8.449 -11.823 1.00 49.34 81 ASN A O 1
ATOM 630 N N . ARG A 1 82 ? 46.300 8.223 -13.668 1.00 51.09 82 ARG A N 1
ATOM 631 C CA . ARG A 1 82 ? 45.088 7.594 -13.109 1.00 51.09 82 ARG A CA 1
ATOM 632 C C . ARG A 1 82 ? 44.033 7.538 -14.211 1.00 51.09 82 ARG A C 1
ATOM 634 O O . ARG A 1 82 ? 43.492 8.576 -14.566 1.00 51.09 82 ARG A O 1
ATOM 641 N N . SER A 1 83 ? 43.718 6.345 -14.721 1.00 54.94 83 SER A N 1
ATOM 642 C CA . SER A 1 83 ? 42.477 6.176 -15.479 1.00 54.94 83 SER A CA 1
ATOM 643 C C . SER A 1 83 ? 41.323 6.444 -14.513 1.00 54.94 83 SER A C 1
ATOM 645 O O . SER A 1 83 ? 41.088 5.638 -13.608 1.00 54.94 83 SER A O 1
ATOM 647 N N . SER A 1 84 ? 40.654 7.583 -14.647 1.00 61.06 84 SER A N 1
ATOM 648 C CA . SER A 1 84 ? 39.384 7.837 -13.974 1.00 61.06 84 SER A CA 1
ATOM 649 C C . SER A 1 84 ? 38.369 6.838 -14.525 1.00 61.06 84 SER A C 1
ATOM 651 O O . SER A 1 84 ? 38.119 6.779 -15.730 1.00 61.06 84 SER A O 1
ATOM 653 N N . VAL A 1 85 ? 37.839 5.985 -13.649 1.00 61.91 85 VAL A N 1
ATOM 654 C CA . VAL A 1 85 ? 36.671 5.168 -13.978 1.00 61.91 85 VAL A CA 1
ATOM 655 C C . VAL A 1 85 ? 35.467 6.095 -13.941 1.00 61.91 85 VAL A C 1
ATOM 657 O O . VAL A 1 85 ? 35.295 6.835 -12.973 1.00 61.91 85 VAL A O 1
ATOM 660 N N . VAL A 1 86 ? 34.661 6.073 -14.997 1.00 64.12 86 VAL A N 1
ATOM 661 C CA . VAL A 1 86 ? 33.395 6.806 -15.036 1.00 64.12 86 VAL A CA 1
ATOM 662 C C . VAL A 1 86 ? 32.338 5.948 -14.350 1.00 64.12 86 VAL A C 1
ATOM 664 O O . VAL A 1 86 ? 32.086 4.821 -14.773 1.00 64.12 86 VAL A O 1
ATOM 667 N N . THR A 1 87 ? 31.745 6.467 -13.280 1.00 60.22 87 THR A N 1
ATOM 668 C CA . THR A 1 87 ? 30.580 5.872 -12.618 1.00 60.22 87 THR A CA 1
ATOM 669 C C . THR A 1 87 ? 29.305 6.475 -13.184 1.00 60.22 87 THR A C 1
ATOM 671 O O . THR A 1 87 ? 29.278 7.650 -13.547 1.00 60.22 87 THR A O 1
ATOM 674 N N . PHE A 1 88 ? 28.241 5.687 -13.218 1.00 65.69 88 PHE A N 1
ATOM 675 C CA . PHE A 1 88 ? 26.904 6.144 -13.570 1.00 65.69 88 PHE A CA 1
ATOM 676 C C . PHE A 1 88 ? 25.897 5.470 -12.641 1.00 65.69 88 PHE A C 1
ATOM 678 O O . PHE A 1 88 ? 26.170 4.394 -12.109 1.00 65.69 88 PHE A O 1
ATOM 685 N N . SER A 1 89 ? 24.747 6.102 -12.473 1.00 54.25 89 SER A N 1
ATOM 686 C CA . SER A 1 89 ? 23.556 5.503 -11.888 1.00 54.25 89 SER A CA 1
ATOM 687 C C . SER A 1 89 ? 22.417 5.623 -12.890 1.00 54.25 89 SER A C 1
ATOM 689 O O . SER A 1 89 ? 22.433 6.463 -13.795 1.00 54.25 89 SER A O 1
ATOM 691 N N . THR A 1 90 ? 21.440 4.741 -12.764 1.00 59.00 90 THR A N 1
ATOM 692 C CA . THR A 1 90 ? 20.233 4.790 -13.572 1.00 59.00 90 THR A CA 1
ATOM 693 C C . THR A 1 90 ? 19.093 4.161 -12.802 1.00 59.00 90 THR A C 1
ATOM 695 O O . THR A 1 90 ? 19.309 3.229 -12.030 1.00 59.00 90 THR A O 1
ATOM 698 N N . ASN A 1 91 ? 17.891 4.678 -13.027 1.00 56.59 91 ASN A N 1
ATOM 699 C CA . ASN A 1 91 ? 16.684 4.140 -12.442 1.00 56.59 91 ASN A CA 1
ATOM 700 C C . ASN A 1 91 ? 15.850 3.472 -13.536 1.00 56.59 91 ASN A C 1
ATOM 702 O O . ASN A 1 91 ? 15.744 3.949 -14.667 1.00 56.59 91 ASN A O 1
ATOM 706 N N . PHE A 1 92 ? 15.251 2.341 -13.187 1.00 61.44 92 PHE A N 1
ATOM 707 C CA . PHE A 1 92 ? 14.322 1.628 -14.048 1.00 61.44 92 PHE A CA 1
ATOM 708 C C . PHE A 1 92 ? 13.018 1.453 -13.293 1.00 61.44 92 PHE A C 1
ATOM 710 O O . PHE A 1 92 ? 13.017 1.081 -12.124 1.00 61.44 92 PHE A O 1
ATOM 717 N N . VAL A 1 93 ? 11.904 1.665 -13.982 1.00 58.12 93 VAL A N 1
ATOM 718 C CA . VAL A 1 93 ? 10.593 1.257 -13.484 1.00 58.12 93 VAL A CA 1
ATOM 719 C C . VAL A 1 93 ? 10.059 0.237 -14.458 1.00 58.12 93 VAL A C 1
ATOM 721 O O . VAL A 1 93 ? 9.970 0.488 -15.660 1.00 58.12 93 VAL A O 1
ATOM 724 N N . PHE A 1 94 ? 9.691 -0.916 -13.935 1.00 66.12 94 PHE A N 1
ATOM 725 C CA . PHE A 1 94 ? 9.132 -2.002 -14.709 1.00 66.12 94 PHE A CA 1
ATOM 726 C C . PHE A 1 94 ? 7.945 -2.608 -13.981 1.00 66.12 94 PHE A C 1
ATOM 728 O O . PHE A 1 94 ? 7.810 -2.482 -12.768 1.00 66.12 94 PHE A O 1
ATOM 735 N N . SER A 1 95 ? 7.081 -3.262 -14.744 1.00 59.91 95 SER A N 1
ATOM 736 C CA . SER A 1 95 ? 6.044 -4.131 -14.204 1.00 59.91 95 SER A CA 1
ATOM 737 C C . SER A 1 95 ? 6.264 -5.518 -14.771 1.00 59.91 95 SER A C 1
ATOM 739 O O . SER A 1 95 ? 6.712 -5.668 -15.906 1.00 59.91 95 SER A O 1
ATOM 741 N N . ILE A 1 96 ? 5.974 -6.527 -13.967 1.00 68.44 96 ILE A N 1
ATOM 742 C CA . ILE A 1 96 ? 5.996 -7.927 -14.364 1.00 68.44 96 ILE A CA 1
ATOM 743 C C . ILE A 1 96 ? 4.618 -8.460 -14.028 1.00 68.44 96 ILE A C 1
ATOM 745 O O . ILE A 1 96 ? 4.206 -8.423 -12.871 1.00 68.44 96 ILE A O 1
ATOM 749 N N . ASN A 1 97 ? 3.908 -8.956 -15.033 1.00 63.16 97 ASN A N 1
ATOM 750 C CA . ASN A 1 97 ? 2.607 -9.568 -14.835 1.00 63.16 97 ASN A CA 1
ATOM 751 C C . ASN A 1 97 ? 2.725 -11.096 -15.030 1.00 63.16 97 ASN A C 1
ATOM 753 O O . ASN A 1 97 ? 2.739 -11.609 -16.159 1.00 63.16 97 ASN A O 1
ATOM 757 N N . PRO A 1 98 ? 2.896 -11.862 -13.935 1.00 61.69 98 PRO A N 1
ATOM 758 C CA . PRO A 1 98 ? 3.077 -13.300 -14.029 1.00 61.69 98 PRO A CA 1
ATOM 759 C C . PRO A 1 98 ? 1.791 -13.962 -14.529 1.00 61.69 98 PRO A C 1
ATOM 761 O O . PRO A 1 98 ? 0.709 -13.767 -13.986 1.00 61.69 98 PRO A O 1
ATOM 764 N N . LYS A 1 99 ? 1.917 -14.835 -15.535 1.00 57.59 99 LYS A N 1
ATOM 765 C CA . LYS A 1 99 ? 0.786 -15.640 -16.032 1.00 57.59 99 LYS A CA 1
ATOM 766 C C . LYS A 1 99 ? 0.206 -16.574 -14.956 1.00 57.59 99 LYS A C 1
ATOM 768 O O . LYS A 1 99 ? -0.955 -16.962 -15.041 1.00 57.59 99 LYS A O 1
ATOM 773 N N . TYR A 1 100 ? 1.024 -16.952 -13.973 1.00 59.38 100 TYR A N 1
ATOM 774 C CA . TYR A 1 100 ? 0.645 -17.804 -12.849 1.00 59.38 100 TYR A CA 1
ATOM 775 C C . TYR A 1 100 ? 1.141 -17.156 -11.553 1.00 59.38 100 TYR A C 1
ATOM 777 O O . TYR A 1 100 ? 2.317 -17.311 -11.232 1.00 59.38 100 TYR A O 1
ATOM 785 N N . PRO A 1 101 ? 0.278 -16.427 -10.827 1.00 54.16 101 PRO A N 1
ATOM 786 C CA . PRO A 1 101 ? 0.669 -15.694 -9.621 1.00 54.16 101 PRO A CA 1
ATOM 787 C C . PRO A 1 101 ? 1.288 -16.579 -8.528 1.00 54.16 101 PRO A C 1
ATOM 789 O O . PRO A 1 101 ? 2.207 -16.147 -7.848 1.00 54.16 101 PRO A O 1
ATOM 792 N N . ASP A 1 102 ? 0.831 -17.832 -8.414 1.00 48.03 102 ASP A N 1
ATOM 793 C CA . ASP A 1 102 ? 1.224 -18.763 -7.339 1.00 48.03 102 ASP A CA 1
ATOM 794 C C . ASP A 1 102 ? 2.496 -19.575 -7.645 1.00 48.03 102 ASP A C 1
ATOM 796 O O . ASP A 1 102 ? 3.004 -20.316 -6.804 1.00 48.03 102 ASP A O 1
ATOM 800 N N . LEU A 1 103 ? 2.988 -19.494 -8.880 1.00 48.81 103 LEU A N 1
ATOM 801 C CA . LEU A 1 103 ? 4.205 -20.154 -9.333 1.00 48.81 103 LEU A CA 1
ATOM 802 C C . LEU A 1 103 ? 5.240 -19.051 -9.509 1.00 48.81 103 LEU A C 1
ATOM 804 O O . LEU A 1 103 ? 5.381 -18.532 -10.617 1.00 48.81 103 LEU A O 1
ATOM 808 N N . GLY A 1 104 ? 5.912 -18.671 -8.415 1.00 50.44 104 GLY A N 1
ATOM 809 C CA . GLY A 1 104 ? 6.990 -17.679 -8.428 1.00 50.44 104 GLY A CA 1
ATOM 810 C C . GLY A 1 104 ? 7.841 -17.807 -9.698 1.00 50.44 104 GLY A C 1
ATOM 811 O O . GLY A 1 104 ? 8.288 -18.902 -10.054 1.00 50.44 104 GLY A O 1
ATOM 812 N N . GLY A 1 105 ? 7.961 -16.711 -10.452 1.00 55.81 105 GLY A N 1
ATOM 813 C CA . GLY A 1 105 ? 8.350 -16.781 -11.857 1.00 55.81 105 GLY A CA 1
ATOM 814 C C . GLY A 1 105 ? 9.080 -15.548 -12.387 1.00 55.81 105 GLY A C 1
ATOM 815 O O . GLY A 1 105 ? 8.491 -14.483 -12.510 1.00 55.81 105 GLY A O 1
ATOM 816 N N . HIS A 1 106 ? 10.320 -15.818 -12.812 1.00 57.78 106 HIS A N 1
ATOM 817 C CA . HIS A 1 106 ? 11.293 -15.054 -13.611 1.00 57.78 106 HIS A CA 1
ATOM 818 C C . HIS A 1 106 ? 11.808 -13.704 -13.078 1.00 57.78 106 HIS A C 1
ATOM 820 O O . HIS A 1 106 ? 11.078 -12.734 -12.914 1.00 57.78 106 HIS A O 1
ATOM 826 N N . CYS A 1 107 ? 13.134 -13.665 -12.921 1.00 55.03 107 CYS A N 1
ATOM 827 C CA . CYS A 1 107 ? 13.962 -12.504 -12.613 1.00 55.03 107 CYS A CA 1
ATOM 828 C C . CYS A 1 107 ? 14.124 -11.583 -13.830 1.00 55.03 107 CYS A C 1
ATOM 830 O O . CYS A 1 107 ? 13.989 -12.015 -14.980 1.00 55.03 107 CYS A O 1
ATOM 832 N N . LEU A 1 108 ? 14.510 -10.337 -13.572 1.00 66.19 108 LEU A N 1
ATOM 833 C CA . LEU A 1 108 ? 15.063 -9.433 -14.578 1.00 66.19 108 LEU A CA 1
ATOM 834 C C . LEU A 1 108 ? 16.571 -9.324 -14.331 1.00 66.19 108 LEU A C 1
ATOM 836 O O . LEU A 1 108 ? 16.996 -9.192 -13.186 1.00 66.19 108 LEU A O 1
ATOM 840 N N . ALA A 1 109 ? 17.382 -9.372 -15.385 1.00 66.31 109 ALA A N 1
ATOM 841 C CA . ALA A 1 109 ? 18.825 -9.184 -15.273 1.00 66.31 109 ALA A CA 1
ATOM 842 C C . ALA A 1 109 ? 19.277 -8.008 -16.138 1.00 66.31 109 ALA A C 1
ATOM 844 O O . ALA A 1 109 ? 18.943 -7.931 -17.323 1.00 66.31 109 ALA A O 1
ATOM 845 N N . PHE A 1 110 ? 20.081 -7.125 -15.552 1.00 71.75 110 PHE A N 1
ATOM 846 C CA . PHE A 1 110 ? 20.813 -6.098 -16.281 1.00 71.75 110 PHE A CA 1
ATOM 847 C C . PHE A 1 110 ? 22.226 -6.601 -16.537 1.00 71.75 110 PHE A C 1
ATOM 849 O O . PHE A 1 110 ? 22.936 -7.002 -15.612 1.00 71.75 110 PHE A O 1
ATOM 856 N N . VAL A 1 111 ? 22.633 -6.607 -17.808 1.00 69.25 111 VAL A N 1
ATOM 857 C CA . VAL A 1 111 ? 23.903 -7.212 -18.215 1.00 69.25 111 VAL A CA 1
ATOM 858 C C . VAL A 1 111 ? 24.709 -6.278 -19.099 1.00 69.25 111 VAL A C 1
ATOM 860 O O . VAL A 1 111 ? 24.214 -5.738 -20.088 1.00 69.25 111 VAL A O 1
ATOM 863 N N . LEU A 1 112 ? 25.993 -6.141 -18.766 1.00 71.19 112 LEU A N 1
ATOM 864 C CA . LEU A 1 112 ? 26.981 -5.502 -19.628 1.00 71.19 112 LEU A CA 1
ATOM 865 C C . LEU A 1 112 ? 27.664 -6.556 -20.500 1.00 71.19 112 LEU A C 1
ATOM 867 O O . LEU A 1 112 ? 28.476 -7.362 -20.032 1.00 71.19 112 LEU A O 1
ATOM 871 N N . LEU A 1 113 ? 27.340 -6.517 -21.792 1.00 69.12 113 LEU A N 1
ATOM 872 C CA . LEU A 1 113 ? 27.916 -7.392 -22.804 1.00 69.12 113 LEU A CA 1
ATOM 873 C C . LEU A 1 113 ? 29.022 -6.679 -23.584 1.00 69.12 113 LEU A C 1
ATOM 875 O O . LEU A 1 113 ? 28.922 -5.506 -23.936 1.00 69.12 113 LEU A O 1
ATOM 879 N N . SER A 1 114 ? 30.070 -7.431 -23.911 1.00 67.81 114 SER A N 1
ATOM 880 C CA . SER A 1 114 ? 31.133 -7.008 -24.832 1.00 67.81 114 SER A CA 1
ATOM 881 C C . SER A 1 114 ? 30.722 -7.119 -26.310 1.00 67.81 114 SER A C 1
ATOM 883 O O . SER A 1 114 ? 31.414 -6.600 -27.183 1.00 67.81 114 SER A O 1
ATOM 885 N N . THR A 1 115 ? 29.580 -7.755 -26.593 1.00 67.31 115 THR A N 1
ATOM 886 C CA . THR A 1 115 ? 29.028 -7.984 -27.935 1.00 67.31 115 THR A CA 1
ATOM 887 C C . THR A 1 115 ? 27.557 -7.571 -28.014 1.00 67.31 115 THR A C 1
ATOM 889 O O . THR A 1 115 ? 26.810 -7.699 -27.047 1.00 67.31 115 THR A O 1
ATOM 892 N N . LYS A 1 116 ? 27.124 -7.114 -29.197 1.00 65.06 116 LYS A N 1
ATOM 893 C CA . LYS A 1 116 ? 25.716 -6.786 -29.499 1.00 65.06 116 LYS A CA 1
ATOM 894 C C . LYS A 1 116 ? 24.868 -8.009 -29.858 1.00 65.06 116 LYS A C 1
ATOM 896 O O . LYS A 1 116 ? 23.668 -7.878 -30.057 1.00 65.06 116 LYS A O 1
ATOM 901 N N . LYS A 1 117 ? 25.493 -9.174 -30.030 1.00 68.62 117 LYS A N 1
ATOM 902 C CA . LYS A 1 117 ? 24.826 -10.428 -30.397 1.00 68.62 117 LYS A CA 1
ATOM 903 C C . LYS A 1 117 ? 25.376 -11.546 -29.518 1.00 68.62 117 LYS A C 1
ATOM 905 O O . LYS A 1 117 ? 26.324 -12.216 -29.934 1.00 68.62 117 LYS A O 1
ATOM 910 N N . PRO A 1 118 ? 24.866 -11.699 -28.287 1.00 67.75 118 PRO A N 1
ATOM 911 C CA . PRO A 1 118 ? 25.253 -12.829 -27.457 1.00 67.75 118 PRO A CA 1
ATOM 912 C C . PRO A 1 118 ? 24.825 -14.131 -28.159 1.00 67.75 118 PRO A C 1
ATOM 914 O O . PRO A 1 118 ? 23.690 -14.255 -28.614 1.00 67.75 118 PRO A O 1
ATOM 917 N N . MET A 1 119 ? 25.754 -15.076 -28.317 1.00 67.62 119 MET A N 1
ATOM 918 C CA . MET A 1 119 ? 25.502 -16.369 -28.968 1.00 67.62 119 MET A CA 1
ATOM 919 C C . MET A 1 119 ? 25.330 -17.472 -27.921 1.00 67.62 119 MET A C 1
ATOM 921 O O . MET A 1 119 ? 25.954 -17.426 -26.869 1.00 67.62 119 MET A O 1
ATOM 925 N N . GLY A 1 120 ? 24.502 -18.479 -28.207 1.00 67.31 120 GLY A N 1
ATOM 926 C CA . GLY A 1 120 ? 24.310 -19.621 -27.300 1.00 67.31 120 GLY A CA 1
ATOM 927 C C . GLY A 1 120 ? 23.364 -19.360 -26.122 1.00 67.31 120 GLY A C 1
ATOM 928 O O . GLY A 1 120 ? 23.326 -20.147 -25.180 1.00 67.31 120 GLY A O 1
ATOM 929 N N . CYS A 1 121 ? 22.591 -18.276 -26.164 1.00 72.88 121 CYS A N 1
ATOM 930 C CA . CYS A 1 121 ? 21.544 -17.991 -25.191 1.00 72.88 121 CYS A CA 1
ATOM 931 C C . CYS A 1 121 ? 20.370 -18.971 -25.329 1.00 72.88 121 CYS A C 1
ATOM 933 O O . CYS A 1 121 ? 19.858 -19.174 -26.432 1.00 72.88 121 CYS A O 1
ATOM 935 N N . LEU A 1 122 ? 19.906 -19.545 -24.215 1.00 66.38 122 LEU A N 1
ATOM 936 C CA . LEU A 1 122 ? 18.780 -20.481 -24.204 1.00 66.38 122 LEU A CA 1
ATOM 937 C C . LEU A 1 122 ? 17.654 -19.998 -23.278 1.00 66.38 122 LEU A C 1
ATOM 939 O O . LEU A 1 122 ? 17.921 -19.534 -22.168 1.00 66.38 122 LEU A O 1
ATOM 943 N N . PRO A 1 123 ? 16.377 -20.150 -23.677 1.00 64.44 123 PRO A N 1
ATOM 944 C CA . PRO A 1 123 ? 15.250 -19.865 -22.797 1.00 64.44 123 PRO A CA 1
ATOM 945 C C . PRO A 1 123 ? 15.297 -20.722 -21.521 1.00 64.44 123 PRO A C 1
ATOM 947 O O . PRO A 1 123 ? 15.468 -21.940 -21.591 1.00 64.44 123 PRO A O 1
ATOM 950 N N . ASN A 1 124 ? 15.073 -20.101 -20.358 1.00 62.22 124 ASN A N 1
ATOM 951 C CA . ASN A 1 124 ? 15.078 -20.719 -19.018 1.00 62.22 124 ASN A CA 1
ATOM 952 C C . ASN A 1 124 ? 16.429 -21.262 -18.513 1.00 62.22 124 ASN A C 1
ATOM 954 O O . ASN A 1 124 ? 16.466 -21.804 -17.411 1.00 62.22 124 ASN A O 1
ATOM 958 N N . GLN A 1 125 ? 17.522 -21.135 -19.268 1.00 59.69 125 GLN A N 1
ATOM 959 C CA . GLN A 1 125 ? 18.861 -21.491 -18.793 1.00 59.69 125 GLN A CA 1
ATOM 960 C C . GLN A 1 125 ? 19.687 -20.226 -18.619 1.00 59.69 125 GLN A C 1
ATOM 962 O O . GLN A 1 125 ? 19.625 -19.341 -19.467 1.00 59.69 125 GLN A O 1
ATOM 967 N N . TYR A 1 126 ? 20.451 -20.137 -17.528 1.00 61.00 126 TYR A N 1
ATOM 968 C CA . TYR A 1 126 ? 21.378 -19.025 -17.279 1.00 61.00 126 TYR A CA 1
ATOM 969 C C . TYR A 1 126 ? 20.734 -17.632 -17.439 1.00 61.00 126 TYR A C 1
ATOM 971 O O . TYR A 1 126 ? 21.388 -16.712 -17.908 1.00 61.00 126 TYR A O 1
ATOM 979 N N . LEU A 1 127 ? 19.437 -17.485 -17.123 1.00 65.06 127 LEU A N 1
ATOM 980 C CA . LEU A 1 127 ? 18.657 -16.247 -17.325 1.00 65.06 127 LEU A CA 1
ATOM 981 C C . LEU A 1 127 ? 18.640 -15.732 -18.776 1.00 65.06 127 LEU A C 1
ATOM 983 O O . LEU A 1 127 ? 18.457 -14.543 -19.016 1.00 65.06 127 LEU A O 1
ATOM 987 N N . GLY A 1 128 ? 18.827 -16.619 -19.757 1.00 65.50 128 GLY A N 1
ATOM 988 C CA . GLY A 1 128 ? 18.932 -16.224 -21.158 1.00 65.50 128 GLY A CA 1
ATOM 989 C C . GLY A 1 128 ? 20.309 -15.701 -21.558 1.00 65.50 128 GLY A C 1
ATOM 990 O O . GLY A 1 128 ? 20.474 -15.216 -22.671 1.00 65.50 128 GLY A O 1
ATOM 991 N N . LEU A 1 129 ? 21.310 -15.812 -20.688 1.00 69.25 129 LEU A N 1
ATOM 992 C CA . LEU A 1 129 ? 22.669 -15.366 -20.965 1.00 69.25 129 LEU A CA 1
ATOM 993 C C . LEU A 1 129 ? 23.466 -16.422 -21.740 1.00 69.25 129 LEU A C 1
ATOM 995 O O . LEU A 1 129 ? 23.170 -17.619 -21.658 1.00 69.25 129 LEU A O 1
ATOM 999 N N . PRO A 1 130 ? 24.475 -15.989 -22.516 1.00 66.88 130 PRO A N 1
ATOM 1000 C CA . PRO A 1 130 ? 25.303 -16.903 -23.284 1.00 66.88 130 PRO A CA 1
ATOM 1001 C C . PRO A 1 130 ? 26.137 -17.777 -22.337 1.00 66.88 130 PRO A C 1
ATOM 1003 O O . PRO A 1 130 ? 26.890 -17.270 -21.507 1.00 66.88 130 PRO A O 1
ATOM 1006 N N . ASN A 1 131 ? 26.002 -19.097 -22.468 1.00 57.34 131 ASN A N 1
ATOM 1007 C CA . ASN A 1 131 ? 26.766 -20.083 -21.702 1.00 57.34 131 ASN A CA 1
ATOM 1008 C C . ASN A 1 131 ? 27.940 -20.609 -22.532 1.00 57.34 131 ASN A C 1
ATOM 1010 O O . ASN A 1 131 ? 27.949 -21.771 -22.937 1.00 57.34 131 ASN A O 1
ATOM 1014 N N . ASP A 1 132 ? 28.902 -19.739 -22.839 1.00 55.75 132 ASP A N 1
ATOM 1015 C CA . ASP A 1 132 ? 30.029 -20.116 -23.687 1.00 55.75 132 ASP A CA 1
ATOM 1016 C C . ASP A 1 132 ? 31.362 -19.970 -22.945 1.00 55.75 132 ASP A C 1
ATOM 1018 O O . ASP A 1 132 ? 31.923 -18.885 -22.801 1.00 55.75 132 ASP A O 1
ATOM 1022 N N . THR A 1 133 ? 31.879 -21.098 -22.457 1.00 52.75 133 THR A N 1
ATOM 1023 C CA . THR A 1 133 ? 33.241 -21.222 -21.915 1.00 52.75 133 THR A CA 1
ATOM 1024 C C . THR A 1 133 ? 34.288 -21.409 -23.018 1.00 52.75 133 THR A C 1
ATOM 1026 O O . THR A 1 133 ? 35.474 -21.529 -22.710 1.00 52.75 133 THR A O 1
ATOM 1029 N N . SER A 1 134 ? 33.884 -21.438 -24.297 1.00 46.78 134 SER A N 1
ATOM 1030 C CA . SER A 1 134 ? 34.744 -21.910 -25.388 1.00 46.78 134 SER A CA 1
ATOM 1031 C C . SER A 1 134 ? 35.469 -20.834 -26.200 1.00 46.78 134 SER A C 1
ATOM 1033 O O . SER A 1 134 ? 36.349 -21.188 -26.975 1.00 46.78 134 SER A O 1
ATOM 1035 N N . ASN A 1 135 ? 35.217 -19.536 -25.988 1.00 45.31 135 ASN A N 1
ATOM 1036 C CA . ASN A 1 135 ? 36.011 -18.473 -26.614 1.00 45.31 135 ASN A CA 1
ATOM 1037 C C . ASN A 1 135 ? 36.203 -17.279 -25.672 1.00 45.31 135 ASN A C 1
ATOM 1039 O O . ASN A 1 135 ? 35.252 -16.603 -25.283 1.00 45.31 135 ASN A O 1
ATOM 1043 N N . ALA A 1 136 ? 37.464 -16.979 -25.359 1.00 45.34 136 ALA A N 1
ATOM 1044 C CA . ALA A 1 136 ? 37.907 -15.925 -24.440 1.00 45.34 136 ALA A CA 1
ATOM 1045 C C . ALA A 1 136 ? 37.505 -14.480 -24.836 1.00 45.34 136 ALA A C 1
ATOM 1047 O O . ALA A 1 136 ? 37.857 -13.533 -24.132 1.00 45.34 136 ALA A O 1
ATOM 1048 N N . GLU A 1 137 ? 36.767 -14.291 -25.934 1.00 49.94 137 GLU A N 1
ATOM 1049 C CA . GLU A 1 137 ? 36.379 -12.980 -26.471 1.00 49.94 137 GLU A CA 1
ATOM 1050 C C . GLU A 1 137 ? 34.984 -12.504 -26.032 1.00 49.94 137 GLU A C 1
ATOM 1052 O O . GLU A 1 137 ? 34.722 -11.305 -26.062 1.00 49.94 137 GLU A O 1
ATOM 1057 N N . SER A 1 138 ? 34.106 -13.391 -25.550 1.00 51.19 138 SER A N 1
ATOM 1058 C CA . SER A 1 138 ? 32.768 -13.015 -25.055 1.00 51.19 138 SER A CA 1
ATOM 1059 C C . SER A 1 138 ? 32.729 -13.017 -23.530 1.00 51.19 138 SER A C 1
ATOM 1061 O O . SER A 1 138 ? 32.012 -13.789 -22.905 1.00 51.19 138 SER A O 1
ATOM 1063 N N . THR A 1 139 ? 33.540 -12.171 -22.890 1.00 51.50 139 THR A N 1
ATOM 1064 C CA . THR A 1 139 ? 33.443 -12.018 -21.433 1.00 51.50 139 THR A CA 1
ATOM 1065 C C . THR A 1 139 ? 32.179 -11.214 -21.109 1.00 51.50 139 THR A C 1
ATOM 1067 O O . THR A 1 139 ? 32.152 -9.998 -21.322 1.00 51.50 139 THR A O 1
ATOM 1070 N N . THR A 1 140 ? 31.138 -11.873 -20.603 1.00 53.97 140 THR A N 1
ATOM 1071 C CA . THR A 1 140 ? 30.089 -11.229 -19.796 1.00 53.97 140 THR A CA 1
ATOM 1072 C C . THR A 1 140 ? 30.755 -10.791 -18.496 1.00 53.97 140 THR A C 1
ATOM 1074 O O . THR A 1 140 ? 31.276 -11.637 -17.773 1.00 53.97 140 THR A O 1
ATOM 1077 N N . ARG A 1 141 ? 30.871 -9.481 -18.238 1.00 53.81 141 ARG A N 1
ATOM 1078 C CA . ARG A 1 141 ? 31.705 -8.985 -17.120 1.00 53.81 141 ARG A CA 1
ATOM 1079 C C . ARG A 1 141 ? 30.913 -8.525 -15.904 1.00 53.81 141 ARG A C 1
ATOM 1081 O O . ARG A 1 141 ? 31.473 -8.559 -14.818 1.00 53.81 141 ARG A O 1
ATOM 1088 N N . TYR A 1 142 ? 29.654 -8.126 -16.073 1.00 53.88 142 TYR A N 1
ATOM 1089 C CA . TYR A 1 142 ? 28.814 -7.646 -14.977 1.00 53.88 142 TYR A CA 1
ATOM 1090 C C . TYR A 1 142 ? 27.356 -8.033 -15.215 1.00 53.88 142 TYR A C 1
ATOM 1092 O O . TYR A 1 142 ? 26.794 -7.703 -16.263 1.00 53.88 142 TYR A O 1
ATOM 1100 N N . CYS A 1 143 ? 26.784 -8.718 -14.227 1.00 53.44 143 CYS A N 1
ATOM 1101 C CA . CYS A 1 143 ? 25.365 -9.018 -14.122 1.00 53.44 143 CYS A CA 1
ATOM 1102 C C . CYS A 1 143 ? 24.879 -8.468 -12.784 1.00 53.44 143 CYS A C 1
ATOM 1104 O O . CYS A 1 143 ? 25.420 -8.844 -11.744 1.00 53.44 143 CYS A O 1
ATOM 1106 N N . GLU A 1 144 ? 23.862 -7.620 -12.822 1.00 51.41 144 GLU A N 1
ATOM 1107 C CA . GLU A 1 144 ? 23.013 -7.374 -11.662 1.00 51.41 144 GLU A CA 1
ATOM 1108 C C . GLU A 1 144 ? 21.702 -8.117 -11.901 1.00 51.41 144 GLU A C 1
ATOM 1110 O O . GLU A 1 144 ? 20.996 -7.875 -12.884 1.00 51.41 144 GLU A O 1
ATOM 1115 N N . GLU A 1 145 ? 21.427 -9.091 -11.040 1.00 52.78 145 GLU A N 1
ATOM 1116 C CA . GLU A 1 145 ? 20.189 -9.859 -11.061 1.00 52.78 145 GLU A CA 1
ATOM 1117 C C . GLU A 1 145 ? 19.214 -9.248 -10.059 1.00 52.78 145 GLU A C 1
ATOM 1119 O O . GLU A 1 145 ? 19.532 -9.107 -8.879 1.00 52.78 145 GLU A O 1
ATOM 1124 N N . ILE A 1 146 ? 18.017 -8.913 -10.532 1.00 53.97 146 ILE A N 1
ATOM 1125 C CA . ILE A 1 146 ? 16.889 -8.569 -9.676 1.00 53.97 146 ILE A CA 1
ATOM 1126 C C . ILE A 1 146 ? 16.001 -9.808 -9.598 1.00 53.97 146 ILE A C 1
ATOM 1128 O O . ILE A 1 146 ? 15.229 -10.106 -10.518 1.00 53.97 146 ILE A O 1
ATOM 1132 N N . LEU A 1 147 ? 16.151 -10.551 -8.499 1.00 51.31 147 LEU A N 1
ATOM 1133 C CA . LEU A 1 147 ? 15.228 -11.615 -8.121 1.00 51.31 147 LEU A CA 1
ATOM 1134 C C . LEU A 1 147 ? 13.982 -10.976 -7.507 1.00 51.31 147 LEU A C 1
ATOM 1136 O O . LEU A 1 147 ? 14.091 -10.156 -6.597 1.00 51.31 147 LEU A O 1
ATOM 1140 N N . PHE A 1 148 ? 12.802 -11.363 -7.979 1.00 54.72 148 PHE A N 1
ATOM 1141 C CA . PHE A 1 148 ? 11.557 -10.992 -7.315 1.00 54.72 148 PHE A CA 1
ATOM 1142 C C . PHE A 1 148 ? 11.213 -12.066 -6.294 1.00 54.72 148 PHE A C 1
ATOM 1144 O O . PHE A 1 148 ? 11.118 -13.244 -6.643 1.00 54.72 148 PHE A O 1
ATOM 1151 N N . ASP A 1 149 ? 11.041 -11.647 -5.042 1.00 51.97 149 ASP A N 1
ATOM 1152 C CA . ASP A 1 149 ? 10.579 -12.526 -3.973 1.00 51.97 149 ASP A CA 1
ATOM 1153 C C . ASP A 1 149 ? 9.210 -13.121 -4.314 1.00 51.97 149 ASP A C 1
ATOM 1155 O O . ASP A 1 149 ? 8.380 -12.497 -4.982 1.00 51.97 149 ASP A O 1
ATOM 1159 N N . ASN A 1 150 ? 8.960 -14.334 -3.825 1.00 57.62 150 ASN A N 1
ATOM 1160 C CA . ASN A 1 150 ? 7.672 -14.990 -3.984 1.00 57.62 150 ASN A CA 1
ATOM 1161 C C . ASN A 1 150 ? 6.588 -14.230 -3.196 1.00 57.62 150 ASN A C 1
ATOM 1163 O O . ASN A 1 150 ? 6.559 -14.258 -1.966 1.00 57.62 150 ASN A O 1
ATOM 1167 N N . ILE A 1 151 ? 5.680 -13.555 -3.902 1.00 68.00 151 ILE A N 1
ATOM 1168 C CA . ILE A 1 151 ? 4.521 -12.874 -3.308 1.00 68.00 151 ILE A CA 1
ATOM 1169 C C . ILE A 1 151 ? 3.379 -13.887 -3.214 1.00 68.00 151 ILE A C 1
ATOM 1171 O O . ILE A 1 151 ? 2.475 -13.927 -4.044 1.00 68.00 151 ILE A O 1
ATOM 1175 N N . SER A 1 152 ? 3.456 -14.754 -2.210 1.00 67.38 152 SER A N 1
ATOM 1176 C CA . SER A 1 152 ? 2.553 -15.900 -2.055 1.00 67.38 152 SER A CA 1
ATOM 1177 C C . SER A 1 152 ? 1.206 -15.558 -1.407 1.00 67.38 152 SER A C 1
ATOM 1179 O O . SER A 1 152 ? 0.228 -16.281 -1.609 1.00 67.38 152 SER A O 1
ATOM 1181 N N . ASN A 1 153 ? 1.138 -14.470 -0.628 1.00 76.50 153 ASN A N 1
ATOM 1182 C CA . ASN A 1 153 ? -0.066 -14.072 0.108 1.00 76.50 153 ASN A CA 1
ATOM 1183 C C . ASN A 1 153 ? -0.921 -13.042 -0.653 1.00 76.50 153 ASN A C 1
ATOM 1185 O O . ASN A 1 153 ? -2.021 -12.706 -0.216 1.00 76.50 153 ASN A O 1
ATOM 1189 N N . GLY A 1 154 ? -0.458 -12.580 -1.819 1.00 83.38 154 GLY A N 1
ATOM 1190 C CA . GLY A 1 154 ? -1.171 -11.611 -2.647 1.00 83.38 154 GLY A CA 1
ATOM 1191 C C . GLY A 1 154 ? -1.190 -10.208 -2.036 1.00 83.38 154 GLY A C 1
ATOM 1192 O O . GLY A 1 154 ? -0.229 -9.784 -1.399 1.00 83.38 154 GLY A O 1
ATOM 1193 N N . SER A 1 155 ? -2.270 -9.466 -2.280 1.00 89.31 155 SER A N 1
ATOM 1194 C CA . SER A 1 155 ? -2.447 -8.094 -1.802 1.00 89.31 155 SER A CA 1
ATOM 1195 C C . SER A 1 155 ? -3.131 -8.040 -0.431 1.00 89.31 155 SER A C 1
ATOM 1197 O O . SER A 1 155 ? -3.954 -8.895 -0.096 1.00 89.31 155 SER A O 1
ATOM 1199 N N . LEU A 1 156 ? -2.819 -7.016 0.367 1.00 92.06 156 LEU A N 1
ATOM 1200 C CA . LEU A 1 156 ? -3.330 -6.859 1.733 1.00 92.06 156 LEU A CA 1
ATOM 1201 C C . LEU A 1 156 ? -4.865 -6.784 1.780 1.00 92.06 156 LEU A C 1
ATOM 1203 O O . LEU A 1 156 ? -5.483 -7.331 2.690 1.00 92.06 156 LEU A O 1
ATOM 1207 N N . ASP A 1 157 ? -5.499 -6.171 0.779 1.00 91.12 157 ASP A N 1
ATOM 1208 C CA . ASP A 1 157 ? -6.961 -6.104 0.675 1.00 91.12 157 ASP A CA 1
ATOM 1209 C C . ASP A 1 157 ? -7.628 -7.482 0.517 1.00 91.12 157 ASP A C 1
ATOM 1211 O O . ASP A 1 157 ? -8.761 -7.670 0.960 1.00 91.12 157 ASP A O 1
ATOM 1215 N N . LYS A 1 158 ? -6.946 -8.446 -0.107 1.00 88.00 158 LYS A N 1
ATOM 1216 C CA . LYS A 1 158 ? -7.444 -9.819 -0.229 1.00 88.00 158 LYS A CA 1
ATOM 1217 C C . LYS A 1 158 ? -7.321 -10.542 1.099 1.00 88.00 158 LYS A C 1
ATOM 1219 O O . LYS A 1 158 ? -8.270 -11.193 1.512 1.00 88.00 158 LYS A O 1
ATOM 1224 N N . ILE A 1 159 ? -6.206 -10.368 1.803 1.00 88.38 159 ILE A N 1
ATOM 1225 C CA . ILE A 1 159 ? -6.009 -10.982 3.123 1.00 88.38 159 ILE A CA 1
ATOM 1226 C C . ILE A 1 159 ? -7.031 -10.449 4.139 1.00 88.38 159 ILE A C 1
ATOM 1228 O O . ILE A 1 159 ? -7.548 -11.212 4.949 1.00 88.38 159 ILE A O 1
ATOM 1232 N N . LEU A 1 160 ? -7.348 -9.152 4.090 1.00 89.31 160 LEU A N 1
ATOM 1233 C CA . LEU A 1 160 ? -8.284 -8.530 5.032 1.00 89.31 160 LEU A CA 1
ATOM 1234 C C . LEU A 1 160 ? -9.756 -8.904 4.787 1.00 89.31 160 LEU A C 1
ATOM 1236 O O . LEU A 1 160 ? -10.527 -8.933 5.743 1.00 89.31 160 LEU A O 1
ATOM 1240 N N . PHE A 1 161 ? -10.170 -9.160 3.539 1.00 86.94 161 PHE A N 1
ATOM 1241 C CA . PHE A 1 161 ? -11.601 -9.225 3.196 1.00 86.94 161 PHE A CA 1
ATOM 1242 C C . PHE A 1 161 ? -12.032 -10.420 2.339 1.00 86.94 161 PHE A C 1
ATOM 1244 O O . PHE A 1 161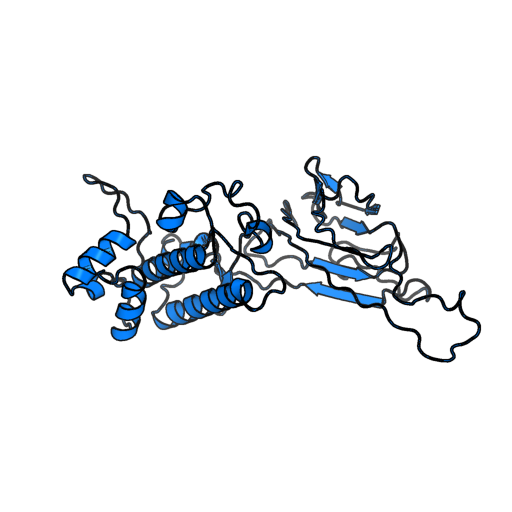 ? -13.238 -10.647 2.194 1.00 86.94 161 PHE A O 1
ATOM 1251 N N . ASP A 1 162 ? -11.109 -11.169 1.732 1.00 80.25 162 ASP A N 1
ATOM 1252 C CA . ASP A 1 162 ? -11.482 -12.318 0.912 1.00 80.25 162 ASP A CA 1
ATOM 1253 C C . ASP A 1 162 ? -11.789 -13.541 1.791 1.00 80.25 162 ASP A C 1
ATOM 1255 O O . ASP A 1 162 ? -10.910 -14.253 2.271 1.00 80.25 162 ASP A O 1
ATOM 1259 N N . ASN A 1 163 ? -13.084 -13.796 1.981 1.00 57.62 163 ASN A N 1
ATOM 1260 C CA . ASN A 1 163 ? -13.601 -14.926 2.753 1.00 57.62 163 ASN A CA 1
ATOM 1261 C C . ASN A 1 163 ? -13.636 -16.250 1.961 1.00 57.62 163 ASN A C 1
ATOM 1263 O O . ASN A 1 163 ? -13.997 -17.287 2.529 1.00 57.62 163 ASN A O 1
ATOM 1267 N N . HIS A 1 164 ? -13.319 -16.255 0.657 1.00 52.94 164 HIS A N 1
ATOM 1268 C CA . HIS A 1 164 ? -13.464 -17.456 -0.180 1.00 52.94 164 HIS A CA 1
ATOM 1269 C C . HIS A 1 164 ? -12.412 -18.528 0.104 1.00 52.94 164 HIS A C 1
ATOM 1271 O O . HIS A 1 164 ? -12.666 -19.722 -0.085 1.00 52.94 164 HIS A O 1
ATOM 1277 N N . HIS A 1 165 ? -11.264 -18.130 0.638 1.00 48.03 165 HIS A N 1
ATOM 1278 C CA . HIS A 1 165 ? -10.266 -19.045 1.154 1.00 48.03 165 HIS A CA 1
ATOM 1279 C C . HIS A 1 165 ? -10.115 -18.764 2.643 1.00 48.03 165 HIS A C 1
ATOM 1281 O O . HIS A 1 165 ? -9.754 -17.665 3.026 1.00 48.03 165 HIS A O 1
ATOM 1287 N N . LYS A 1 166 ? -10.367 -19.765 3.495 1.00 50.75 166 LYS A N 1
ATOM 1288 C CA . LYS A 1 166 ? -10.133 -19.755 4.956 1.00 50.75 166 LYS A CA 1
ATOM 1289 C C . LYS A 1 166 ? -8.644 -19.567 5.335 1.00 50.75 166 LYS A C 1
ATOM 1291 O O . LYS A 1 166 ? -8.140 -20.227 6.242 1.00 50.75 166 LYS A O 1
ATOM 1296 N N . LYS A 1 167 ? -7.895 -18.760 4.591 1.00 57.66 167 LYS A N 1
ATOM 1297 C CA . LYS A 1 167 ? -6.464 -18.547 4.720 1.00 57.66 167 LYS A CA 1
ATOM 1298 C C . LYS A 1 167 ? -6.256 -17.281 5.549 1.00 57.66 167 LYS A C 1
ATOM 1300 O O . LYS A 1 167 ? -6.181 -16.194 5.007 1.00 57.66 167 LYS A O 1
ATOM 1305 N N . LYS A 1 168 ? -6.127 -17.492 6.861 1.00 65.50 168 LYS A N 1
ATOM 1306 C CA . LYS A 1 168 ? -5.442 -16.609 7.816 1.00 65.50 168 LYS A CA 1
ATOM 1307 C C . LYS A 1 168 ? -6.117 -15.253 8.108 1.00 65.50 168 LYS A C 1
ATOM 1309 O O . LYS A 1 168 ? -5.948 -14.281 7.389 1.00 65.50 168 LYS A O 1
ATOM 1314 N N . LEU A 1 169 ? -6.798 -15.183 9.255 1.00 83.88 169 LEU A N 1
ATOM 1315 C CA . LEU A 1 169 ? -7.103 -13.912 9.923 1.00 83.88 169 LEU A CA 1
ATOM 1316 C C . LEU A 1 169 ? -5.795 -13.329 10.467 1.00 83.88 169 LEU A C 1
ATOM 1318 O O . LEU A 1 169 ? -5.125 -13.998 11.254 1.00 83.88 169 LEU A O 1
ATOM 1322 N N . LEU A 1 170 ? -5.439 -12.111 10.050 1.00 91.00 170 LEU A N 1
ATOM 1323 C CA . LEU A 1 170 ? -4.255 -11.424 10.569 1.00 91.00 170 LEU A CA 1
ATOM 1324 C C . LEU A 1 170 ? -4.461 -11.037 12.032 1.00 91.00 170 LEU A C 1
ATOM 1326 O O . LEU A 1 170 ? -5.440 -10.352 12.354 1.00 91.00 170 LEU A O 1
ATOM 1330 N N . THR A 1 171 ? -3.515 -11.424 12.887 1.00 93.75 171 THR A N 1
ATOM 1331 C CA . THR A 1 171 ? -3.475 -10.970 14.284 1.00 93.75 171 THR A CA 1
ATOM 1332 C C . THR A 1 171 ? -3.128 -9.481 14.368 1.00 93.75 171 THR A C 1
ATOM 1334 O O . THR A 1 171 ? -2.664 -8.879 13.396 1.00 93.75 171 THR A O 1
ATOM 1337 N N . TRP A 1 172 ? -3.323 -8.868 15.539 1.00 94.44 172 TRP A N 1
ATOM 1338 C CA . TRP A 1 172 ? -2.922 -7.476 15.761 1.00 94.44 172 TRP A CA 1
ATOM 1339 C C . TRP A 1 172 ? -1.426 -7.248 15.502 1.00 94.44 172 TRP A C 1
ATOM 1341 O O . TRP A 1 172 ? -1.058 -6.304 14.808 1.00 94.44 172 TRP A O 1
ATOM 1351 N N . GLU A 1 173 ? -0.569 -8.149 15.989 1.00 94.31 173 GLU A N 1
ATOM 1352 C CA . GLU A 1 173 ? 0.885 -8.072 15.796 1.00 94.31 173 GLU A CA 1
ATOM 1353 C C . GLU A 1 173 ? 1.282 -8.188 14.318 1.00 94.31 173 GLU A C 1
ATOM 1355 O O . GLU A 1 173 ? 2.160 -7.468 13.842 1.00 94.31 173 GLU A O 1
ATOM 1360 N N . GLU A 1 174 ? 0.610 -9.058 13.561 1.00 94.38 174 GLU A N 1
ATOM 1361 C CA . GLU A 1 174 ? 0.841 -9.199 12.122 1.00 94.38 174 GLU A CA 1
ATOM 1362 C C . GLU A 1 174 ? 0.419 -7.933 11.363 1.00 94.38 174 GLU A C 1
ATOM 1364 O O . GLU A 1 174 ? 1.165 -7.447 10.510 1.00 94.38 174 GLU A O 1
ATOM 1369 N N . ARG A 1 175 ? -0.734 -7.344 11.713 1.00 95.50 175 ARG A N 1
ATOM 1370 C CA . ARG A 1 175 ? -1.174 -6.047 11.167 1.00 95.50 175 ARG A CA 1
ATOM 1371 C C . ARG A 1 175 ? -0.175 -4.938 11.496 1.00 95.50 175 ARG A C 1
ATOM 1373 O O . ARG A 1 175 ? 0.159 -4.148 10.615 1.00 95.50 175 ARG A O 1
ATOM 1380 N N . TYR A 1 176 ? 0.343 -4.913 12.724 1.00 93.44 176 TYR A N 1
ATOM 1381 C CA . TYR A 1 176 ? 1.362 -3.959 13.166 1.00 93.44 176 TYR A CA 1
ATOM 1382 C C . TYR A 1 176 ? 2.631 -4.076 12.321 1.00 93.44 176 TYR A C 1
ATOM 1384 O O . TYR A 1 176 ? 3.100 -3.082 11.766 1.00 93.44 176 TYR A O 1
ATOM 1392 N N . LYS A 1 177 ? 3.152 -5.298 12.154 1.00 94.25 177 LYS A N 1
ATOM 1393 C CA . LYS A 1 177 ? 4.331 -5.570 11.321 1.00 94.25 177 LYS A CA 1
ATOM 1394 C C . LYS A 1 177 ? 4.142 -5.063 9.887 1.00 94.25 177 LYS A C 1
ATOM 1396 O O . LYS A 1 177 ? 5.027 -4.399 9.349 1.00 94.25 177 LYS A O 1
ATOM 1401 N N . ILE A 1 178 ? 2.989 -5.350 9.285 1.00 94.94 178 ILE A N 1
ATOM 1402 C CA . ILE A 1 178 ? 2.659 -4.924 7.920 1.00 94.94 178 ILE A CA 1
ATOM 1403 C C . ILE A 1 178 ? 2.636 -3.395 7.818 1.00 94.94 178 ILE A C 1
ATOM 1405 O O . ILE A 1 178 ? 3.270 -2.838 6.923 1.00 94.94 178 ILE A O 1
ATOM 1409 N N . LEU 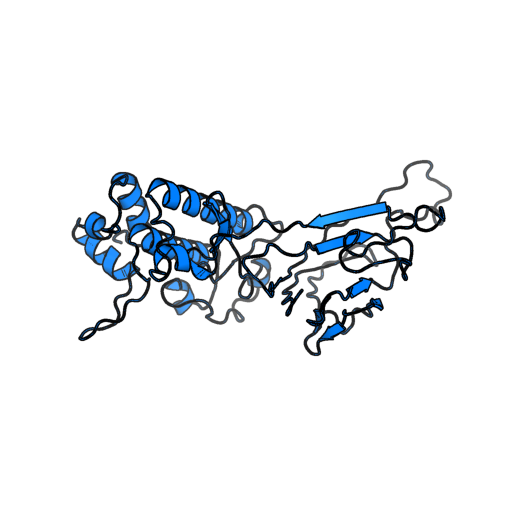A 1 179 ? 1.965 -2.709 8.747 1.00 95.25 179 LEU A N 1
ATOM 1410 C CA . LEU A 1 179 ? 1.884 -1.245 8.762 1.00 95.25 179 LEU A CA 1
ATOM 1411 C C . LEU A 1 179 ? 3.262 -0.590 8.904 1.00 95.25 179 LEU A C 1
ATOM 1413 O O . LEU A 1 179 ? 3.560 0.353 8.174 1.00 95.25 179 LEU A O 1
ATOM 1417 N N . ILE A 1 180 ? 4.137 -1.132 9.757 1.00 92.12 180 ILE A N 1
ATOM 1418 C CA . ILE A 1 180 ? 5.528 -0.670 9.862 1.00 92.12 180 ILE A CA 1
ATOM 1419 C C . ILE A 1 180 ? 6.269 -0.822 8.529 1.00 92.12 180 ILE A C 1
ATOM 1421 O O . ILE A 1 180 ? 6.941 0.117 8.108 1.00 92.12 180 ILE A O 1
ATOM 1425 N N . GLY A 1 181 ? 6.117 -1.953 7.835 1.00 87.12 181 GLY A N 1
ATOM 1426 C CA . GLY A 1 181 ? 6.734 -2.157 6.521 1.00 87.12 181 GLY A CA 1
ATOM 1427 C C . GLY A 1 181 ? 6.251 -1.149 5.470 1.00 87.12 181 GLY A C 1
ATOM 1428 O O . GLY A 1 181 ? 7.054 -0.601 4.716 1.00 87.12 181 GLY A O 1
ATOM 1429 N N . ILE A 1 182 ? 4.952 -0.833 5.459 1.00 93.06 182 ILE A N 1
ATOM 1430 C CA . ILE A 1 182 ? 4.386 0.194 4.568 1.00 93.06 182 ILE A CA 1
ATOM 1431 C C . ILE A 1 182 ? 4.942 1.582 4.922 1.00 93.06 182 ILE A C 1
ATOM 1433 O O . ILE A 1 182 ? 5.330 2.332 4.026 1.00 93.06 182 ILE A O 1
ATOM 1437 N N . ALA A 1 183 ? 5.025 1.921 6.213 1.00 89.19 183 ALA A N 1
ATOM 1438 C CA . ALA A 1 183 ? 5.589 3.192 6.668 1.00 89.19 183 ALA A CA 1
ATOM 1439 C C . ALA A 1 183 ? 7.063 3.344 6.271 1.00 89.19 183 ALA A C 1
ATOM 1441 O O . ALA A 1 183 ? 7.462 4.411 5.815 1.00 89.19 183 ALA A O 1
ATOM 1442 N N . GLN A 1 184 ? 7.858 2.277 6.392 1.00 85.12 184 GLN A N 1
ATOM 1443 C CA . GLN A 1 184 ? 9.257 2.253 5.954 1.00 85.12 184 GLN A CA 1
ATOM 1444 C C . GLN A 1 184 ? 9.376 2.473 4.443 1.00 85.12 184 GLN A C 1
ATOM 1446 O O . GLN A 1 184 ? 10.182 3.292 4.009 1.00 85.12 184 GLN A O 1
ATOM 1451 N N . ALA A 1 185 ? 8.536 1.811 3.640 1.00 84.19 185 ALA A N 1
ATOM 1452 C CA . ALA A 1 185 ? 8.500 2.035 2.196 1.00 84.19 185 ALA A CA 1
ATOM 1453 C C . ALA A 1 185 ? 8.113 3.485 1.852 1.00 84.19 185 ALA A C 1
ATOM 1455 O O . ALA A 1 185 ? 8.740 4.109 1.000 1.00 84.19 185 ALA A O 1
ATOM 1456 N N . SER A 1 186 ? 7.121 4.054 2.543 1.00 85.00 186 SER A N 1
ATOM 1457 C CA . SER A 1 186 ? 6.738 5.458 2.359 1.00 85.00 186 SER A CA 1
ATOM 1458 C C . SER A 1 186 ? 7.848 6.426 2.771 1.00 85.00 186 SER A C 1
ATOM 1460 O O . SER A 1 186 ? 8.036 7.439 2.099 1.00 85.00 186 SER A O 1
ATOM 1462 N N . LEU A 1 187 ? 8.563 6.148 3.863 1.00 81.25 187 LEU A N 1
ATOM 1463 C CA . LEU A 1 187 ? 9.685 6.964 4.325 1.00 81.25 187 LEU A CA 1
ATOM 1464 C C . LEU A 1 187 ? 10.807 6.969 3.286 1.00 81.25 187 LEU A C 1
ATOM 1466 O O . LEU A 1 187 ? 11.282 8.039 2.908 1.00 81.25 187 LEU A O 1
ATOM 1470 N N . TYR A 1 188 ? 11.144 5.791 2.757 1.00 78.25 188 TYR A N 1
ATOM 1471 C CA . TYR A 1 188 ? 12.142 5.640 1.705 1.00 78.25 188 TYR A CA 1
ATOM 1472 C C . TYR A 1 188 ? 11.824 6.519 0.485 1.00 78.25 188 TYR A C 1
ATOM 1474 O O . TYR A 1 188 ? 12.662 7.310 0.053 1.00 78.25 188 TYR A O 1
ATOM 1482 N N . LEU A 1 189 ? 10.585 6.463 -0.018 1.00 78.56 189 LEU A N 1
ATOM 1483 C CA . LEU A 1 189 ? 10.141 7.274 -1.161 1.00 78.56 189 LEU A CA 1
ATOM 1484 C C . LEU A 1 189 ? 10.209 8.786 -0.891 1.00 78.56 189 LEU A C 1
ATOM 1486 O O . LEU A 1 189 ? 10.511 9.571 -1.794 1.00 78.56 189 LEU A O 1
ATOM 1490 N N . ASN A 1 190 ? 9.924 9.199 0.345 1.00 77.00 190 ASN A N 1
ATOM 1491 C CA . ASN A 1 190 ? 9.796 10.605 0.718 1.00 77.00 190 ASN A CA 1
ATOM 1492 C C . ASN A 1 190 ? 11.131 11.283 1.068 1.00 77.00 190 ASN A C 1
ATOM 1494 O O . ASN A 1 190 ? 11.286 12.488 0.817 1.00 77.00 190 ASN A O 1
ATOM 1498 N N . GLU A 1 191 ? 12.051 10.540 1.687 1.00 73.69 191 GLU A N 1
ATOM 1499 C CA . GLU A 1 191 ? 13.255 11.084 2.329 1.00 73.69 191 GLU A CA 1
ATOM 1500 C C . GLU A 1 191 ? 14.566 10.451 1.855 1.00 73.69 191 GLU A C 1
ATOM 1502 O O . GLU A 1 191 ? 15.589 11.133 1.876 1.00 73.69 191 GLU A O 1
ATOM 1507 N N . GLU A 1 192 ? 14.557 9.189 1.419 1.00 66.25 192 GLU A N 1
ATOM 1508 C CA . GLU A 1 192 ? 15.789 8.449 1.101 1.00 66.25 192 GLU A CA 1
ATOM 1509 C C . GLU A 1 192 ? 16.063 8.339 -0.408 1.00 66.25 192 GLU A C 1
ATOM 1511 O O . GLU A 1 192 ? 17.200 8.094 -0.809 1.00 66.25 192 GLU A O 1
ATOM 1516 N N . CYS A 1 193 ? 15.055 8.544 -1.261 1.00 66.31 193 CYS A N 1
ATOM 1517 C CA . CYS A 1 193 ? 15.250 8.642 -2.707 1.00 66.31 193 CYS A CA 1
ATOM 1518 C C . CYS A 1 193 ? 15.921 9.967 -3.107 1.00 66.31 193 CYS A C 1
ATOM 1520 O O . CYS A 1 193 ? 15.471 11.039 -2.700 1.00 66.31 193 CYS A O 1
ATOM 1522 N N . ASP A 1 194 ? 16.913 9.895 -4.010 1.00 61.66 194 ASP A N 1
ATOM 1523 C CA . ASP A 1 194 ? 17.597 11.065 -4.600 1.00 61.66 194 ASP A CA 1
ATOM 1524 C C . ASP A 1 194 ? 16.604 12.103 -5.146 1.00 61.66 194 ASP A C 1
ATOM 1526 O O . ASP A 1 194 ? 16.789 13.309 -4.994 1.00 61.66 194 ASP A O 1
ATOM 1530 N N . GLN A 1 195 ? 15.517 11.618 -5.752 1.00 66.19 195 GLN A N 1
ATOM 1531 C CA . GLN A 1 195 ? 14.353 12.413 -6.113 1.00 66.19 195 GLN A CA 1
ATOM 1532 C C . GLN A 1 195 ? 13.158 11.920 -5.310 1.00 66.19 195 GLN A C 1
ATOM 1534 O O . GLN A 1 195 ? 12.659 10.821 -5.546 1.00 66.19 195 GLN A O 1
ATOM 1539 N N . ARG A 1 196 ? 12.672 12.758 -4.393 1.00 73.94 196 ARG A N 1
ATOM 1540 C CA . ARG A 1 196 ? 11.462 12.498 -3.604 1.00 73.94 196 ARG A CA 1
ATOM 1541 C C . ARG A 1 196 ? 10.307 12.056 -4.503 1.00 73.94 196 ARG A C 1
ATOM 1543 O O . ARG A 1 196 ? 9.944 12.788 -5.427 1.00 73.94 196 ARG A O 1
ATOM 1550 N N . VAL A 1 197 ? 9.693 10.918 -4.192 1.00 77.75 197 VAL A N 1
ATOM 1551 C CA . VAL A 1 197 ? 8.571 10.329 -4.934 1.00 77.75 197 VAL A CA 1
ATOM 1552 C C . VAL A 1 197 ? 7.290 10.423 -4.110 1.00 77.75 197 VAL A C 1
ATOM 1554 O O . VAL A 1 197 ? 7.246 9.972 -2.975 1.00 77.75 197 VAL A O 1
ATOM 1557 N N . VAL A 1 198 ? 6.229 10.960 -4.712 1.00 82.12 198 VAL A N 1
ATOM 1558 C CA . VAL A 1 198 ? 4.854 10.898 -4.199 1.00 82.12 198 VAL A CA 1
ATOM 1559 C C . VAL A 1 198 ? 4.138 9.743 -4.902 1.00 82.12 198 VAL A C 1
ATOM 1561 O O . VAL A 1 198 ? 4.065 9.738 -6.132 1.00 82.12 198 VAL A O 1
ATOM 1564 N N . HIS A 1 199 ? 3.612 8.779 -4.149 1.00 86.19 199 HIS A N 1
ATOM 1565 C CA . HIS A 1 199 ? 2.956 7.566 -4.643 1.00 86.19 199 HIS A CA 1
ATOM 1566 C C . HIS A 1 199 ? 1.565 7.832 -5.237 1.00 86.19 199 HIS A C 1
ATOM 1568 O O . HIS A 1 199 ? 1.232 7.321 -6.303 1.00 86.19 199 HIS A O 1
ATOM 1574 N N . ARG A 1 200 ? 0.743 8.657 -4.571 1.00 85.69 200 ARG A N 1
ATOM 1575 C CA . ARG A 1 200 ? -0.596 9.120 -5.008 1.00 85.69 200 ARG A CA 1
ATOM 1576 C C . ARG A 1 200 ? -1.709 8.068 -5.045 1.00 85.69 200 ARG A C 1
ATOM 1578 O O . ARG A 1 200 ? -2.838 8.393 -5.401 1.00 85.69 200 ARG A O 1
ATOM 1585 N N . ASP A 1 201 ? -1.405 6.828 -4.681 1.00 86.81 201 ASP A N 1
ATOM 1586 C CA . ASP A 1 201 ? -2.378 5.723 -4.650 1.00 86.81 201 ASP A CA 1
ATOM 1587 C C . ASP A 1 201 ? -2.023 4.662 -3.595 1.00 86.81 201 ASP A C 1
ATOM 1589 O O . ASP A 1 201 ? -2.032 3.462 -3.864 1.00 86.81 201 ASP A O 1
ATOM 1593 N N . MET A 1 202 ? -1.637 5.100 -2.391 1.00 91.69 202 MET A N 1
ATOM 1594 C CA . MET A 1 202 ? -1.390 4.175 -1.279 1.00 91.69 202 MET A CA 1
ATOM 1595 C C . MET A 1 202 ? -2.717 3.613 -0.759 1.00 91.69 202 MET A C 1
ATOM 1597 O O . MET A 1 202 ? -3.535 4.340 -0.201 1.00 91.69 202 MET A O 1
ATOM 1601 N N . LYS A 1 203 ? -2.921 2.306 -0.941 1.00 91.69 203 LYS A N 1
ATOM 1602 C CA . LYS A 1 203 ? -4.117 1.561 -0.522 1.00 91.69 203 LYS A CA 1
ATOM 1603 C C . LYS A 1 203 ? -3.782 0.074 -0.340 1.00 91.69 203 LYS A C 1
ATOM 1605 O O . LYS A 1 203 ? -2.836 -0.394 -0.976 1.00 91.69 203 LYS A O 1
ATOM 1610 N N . PRO A 1 204 ? -4.545 -0.705 0.451 1.00 93.69 204 PRO A N 1
ATOM 1611 C CA . PRO A 1 204 ? -4.251 -2.123 0.681 1.00 93.69 204 PRO A CA 1
ATOM 1612 C C . PRO A 1 204 ? -4.119 -2.990 -0.578 1.00 93.69 204 PRO A C 1
ATOM 1614 O O . PRO A 1 204 ? -3.329 -3.929 -0.579 1.00 93.69 204 PRO A O 1
ATOM 1617 N N . SER A 1 205 ? -4.838 -2.696 -1.665 1.00 89.12 205 SER A N 1
ATOM 1618 C CA . SER A 1 205 ? -4.715 -3.472 -2.911 1.00 89.12 205 SER A CA 1
ATOM 1619 C C . SER A 1 205 ? -3.400 -3.243 -3.660 1.00 89.12 205 SER A C 1
ATOM 1621 O O . SER A 1 205 ? -2.999 -4.094 -4.450 1.00 89.12 205 SER A O 1
ATOM 1623 N N . ASN A 1 206 ? -2.697 -2.152 -3.348 1.00 89.56 206 ASN A N 1
ATOM 1624 C CA . ASN A 1 206 ? -1.368 -1.836 -3.869 1.00 89.56 206 ASN A CA 1
ATOM 1625 C C . ASN A 1 206 ? -0.246 -2.274 -2.908 1.00 89.56 206 ASN A C 1
ATOM 1627 O O . ASN A 1 206 ? 0.928 -2.033 -3.174 1.00 89.56 206 ASN A O 1
ATOM 1631 N N . VAL A 1 207 ? -0.581 -2.926 -1.789 1.00 91.88 207 VAL A N 1
ATOM 1632 C CA . VAL A 1 207 ? 0.397 -3.496 -0.857 1.00 91.88 207 VAL A CA 1
ATOM 1633 C C . VAL A 1 207 ? 0.415 -5.004 -1.027 1.00 91.88 207 VAL A C 1
ATOM 1635 O O . VAL A 1 207 ? -0.573 -5.679 -0.749 1.00 91.88 207 VAL A O 1
ATOM 1638 N N . LEU A 1 208 ? 1.553 -5.531 -1.458 1.00 87.62 208 LEU A N 1
ATOM 1639 C CA . LEU A 1 208 ? 1.785 -6.957 -1.629 1.00 87.62 208 LEU A CA 1
ATOM 1640 C C . LEU A 1 208 ? 2.437 -7.548 -0.379 1.00 87.62 208 LEU A C 1
ATOM 1642 O O . LEU A 1 208 ? 3.278 -6.905 0.246 1.00 87.62 208 LEU A O 1
ATOM 1646 N N . ILE A 1 209 ? 2.051 -8.770 -0.021 1.00 87.12 209 ILE A N 1
ATOM 1647 C CA . ILE A 1 209 ? 2.495 -9.451 1.195 1.00 87.12 209 ILE A CA 1
ATOM 1648 C C . ILE A 1 209 ? 3.239 -10.737 0.816 1.00 87.12 209 ILE A C 1
ATOM 1650 O O . ILE A 1 209 ? 2.719 -11.577 0.075 1.00 87.12 209 ILE A O 1
ATOM 1654 N N . ASP A 1 210 ? 4.466 -10.885 1.316 1.00 82.00 210 ASP A N 1
ATOM 1655 C CA . ASP A 1 210 ? 5.279 -12.092 1.119 1.00 82.00 210 ASP A CA 1
ATOM 1656 C C . ASP A 1 210 ? 4.957 -13.200 2.143 1.00 82.00 210 ASP A C 1
ATOM 1658 O O . ASP A 1 210 ? 4.098 -13.030 3.012 1.00 82.00 210 ASP A O 1
ATOM 1662 N N . GLU A 1 211 ? 5.628 -14.353 2.029 1.00 82.44 211 GLU A N 1
ATOM 1663 C CA . GLU A 1 211 ? 5.447 -15.527 2.907 1.00 82.44 211 GLU A CA 1
ATOM 1664 C C . GLU A 1 211 ? 5.632 -15.211 4.402 1.00 82.44 211 GLU A C 1
ATOM 1666 O O . GLU A 1 211 ? 4.927 -15.778 5.240 1.00 82.44 211 GLU A O 1
ATOM 1671 N N . ASP A 1 212 ? 6.514 -14.262 4.723 1.00 85.38 212 ASP A N 1
ATOM 1672 C CA . ASP A 1 212 ? 6.880 -13.864 6.083 1.00 85.38 212 ASP A CA 1
ATOM 1673 C C . ASP A 1 212 ? 6.031 -12.696 6.614 1.00 85.38 212 ASP A C 1
ATOM 1675 O O . ASP A 1 212 ? 6.294 -12.179 7.704 1.00 85.38 212 ASP A O 1
ATOM 1679 N N . LEU A 1 213 ? 5.002 -12.273 5.874 1.00 88.56 213 LEU A N 1
ATOM 1680 C CA . LEU A 1 213 ? 4.172 -11.099 6.160 1.00 88.56 213 LEU A CA 1
ATOM 1681 C C . LEU A 1 213 ? 4.932 -9.767 6.157 1.00 88.56 213 LEU A C 1
ATOM 1683 O O . LEU A 1 213 ? 4.584 -8.843 6.898 1.00 88.56 213 LEU A O 1
ATOM 1687 N N . ASN A 1 214 ? 5.973 -9.639 5.340 1.00 86.88 214 ASN A N 1
ATOM 1688 C CA . ASN A 1 214 ? 6.551 -8.330 5.066 1.00 86.88 214 ASN A CA 1
ATOM 1689 C C . ASN A 1 214 ? 5.747 -7.636 3.962 1.00 86.88 214 ASN A C 1
ATOM 1691 O O . ASN A 1 214 ? 5.330 -8.251 2.977 1.00 86.88 214 ASN A O 1
ATOM 1695 N N . ALA A 1 215 ? 5.535 -6.334 4.141 1.00 89.44 215 ALA A N 1
ATOM 1696 C CA . ALA A 1 215 ? 4.816 -5.508 3.188 1.00 89.44 215 ALA A CA 1
ATOM 1697 C C . ALA A 1 215 ? 5.746 -4.991 2.087 1.00 89.44 215 ALA A C 1
ATOM 1699 O O . ALA A 1 215 ? 6.840 -4.499 2.363 1.00 89.44 215 ALA A O 1
ATOM 1700 N N . LYS A 1 216 ? 5.279 -5.050 0.840 1.00 84.94 216 LYS A N 1
ATOM 1701 C CA . LYS A 1 216 ? 5.938 -4.489 -0.341 1.00 84.94 216 LYS A CA 1
ATOM 1702 C C . LYS A 1 216 ? 4.956 -3.548 -1.036 1.00 84.94 216 LYS A C 1
ATOM 1704 O O . LYS A 1 216 ? 3.945 -3.992 -1.578 1.00 84.94 216 LYS A O 1
ATOM 1709 N N . LEU A 1 217 ? 5.228 -2.246 -0.980 1.00 85.62 217 LEU A N 1
ATOM 1710 C CA . LEU A 1 217 ? 4.413 -1.240 -1.662 1.00 85.62 217 LEU A CA 1
ATOM 1711 C C . LEU A 1 217 ? 4.645 -1.331 -3.178 1.00 85.62 217 LEU A C 1
ATOM 1713 O O . LEU A 1 217 ? 5.789 -1.372 -3.630 1.00 85.62 217 LEU A O 1
ATOM 1717 N N . GLY A 1 218 ? 3.565 -1.393 -3.949 1.00 79.94 218 GLY A N 1
ATOM 1718 C CA . GLY A 1 218 ? 3.578 -1.539 -5.400 1.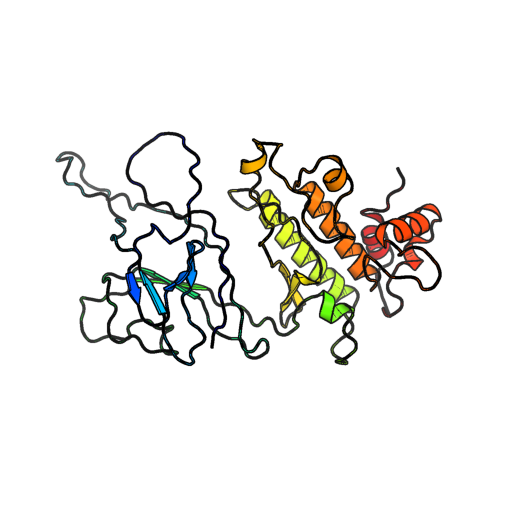00 79.94 218 GLY A CA 1
ATOM 1719 C C . GLY A 1 218 ? 2.604 -0.590 -6.097 1.00 79.94 218 GLY A C 1
ATOM 1720 O O . GLY A 1 218 ? 1.959 0.232 -5.464 1.00 79.94 218 GLY A O 1
ATOM 1721 N N . ASP A 1 219 ? 2.496 -0.746 -7.417 1.00 74.62 219 ASP A N 1
ATOM 1722 C CA . ASP A 1 219 ? 1.690 0.095 -8.317 1.00 74.62 219 ASP A CA 1
ATOM 1723 C C . ASP A 1 219 ? 2.034 1.596 -8.274 1.00 74.62 219 ASP A C 1
ATOM 1725 O O . ASP A 1 219 ? 1.314 2.447 -7.752 1.00 74.62 219 ASP A O 1
ATOM 1729 N N . PHE A 1 220 ? 3.147 1.928 -8.927 1.00 75.69 220 PHE A N 1
ATOM 1730 C CA . PHE A 1 220 ? 3.625 3.299 -9.086 1.00 75.69 220 PHE A CA 1
ATOM 1731 C C . PHE A 1 220 ? 3.039 4.003 -10.324 1.00 75.69 220 PHE A C 1
ATOM 1733 O O . PHE A 1 220 ? 3.586 5.010 -10.779 1.00 75.69 220 PHE A O 1
ATOM 1740 N N . GLY A 1 221 ? 1.942 3.495 -10.906 1.00 65.69 221 GLY A N 1
ATOM 1741 C CA . GLY A 1 221 ? 1.375 4.028 -12.153 1.00 65.69 221 GLY A CA 1
ATOM 1742 C C . GLY A 1 221 ? 0.933 5.495 -12.059 1.00 65.69 221 GLY A C 1
ATOM 1743 O O . GLY A 1 221 ? 0.956 6.231 -13.051 1.00 65.69 221 GLY A O 1
ATOM 1744 N N . LEU A 1 222 ? 0.580 5.950 -10.854 1.00 65.44 222 LEU A N 1
ATOM 1745 C CA . LEU A 1 222 ? 0.190 7.334 -10.576 1.00 65.44 222 LEU A CA 1
ATOM 1746 C C . LEU A 1 222 ? 1.312 8.177 -9.953 1.00 65.44 222 LEU A C 1
ATOM 1748 O O . LEU A 1 222 ? 1.171 9.405 -9.901 1.00 65.44 222 LEU A O 1
ATOM 1752 N N . SER A 1 223 ? 2.427 7.557 -9.562 1.00 74.50 223 SER A N 1
ATOM 1753 C CA . SER A 1 223 ? 3.505 8.182 -8.796 1.00 74.50 223 SER A CA 1
ATOM 1754 C C . SER A 1 223 ? 4.233 9.278 -9.568 1.00 74.50 223 SER A C 1
ATOM 1756 O O . SER A 1 223 ? 4.332 9.246 -10.799 1.00 74.50 223 SER A O 1
ATOM 1758 N N . ARG A 1 224 ? 4.747 10.288 -8.863 1.00 68.56 224 ARG A N 1
ATOM 1759 C CA . ARG A 1 224 ? 5.471 11.428 -9.455 1.00 68.56 224 ARG A CA 1
ATOM 1760 C C . ARG A 1 224 ? 6.631 11.866 -8.573 1.00 68.56 224 ARG A C 1
ATOM 1762 O O . ARG A 1 224 ? 6.524 11.818 -7.355 1.00 68.56 224 ARG A O 1
ATOM 1769 N N . THR A 1 225 ? 7.709 12.350 -9.181 1.00 69.19 225 THR A N 1
ATOM 1770 C CA . THR A 1 225 ? 8.785 13.017 -8.444 1.00 69.19 225 THR A CA 1
ATOM 1771 C C . THR A 1 225 ? 8.375 14.441 -8.063 1.00 69.19 225 THR A C 1
ATOM 1773 O O . THR A 1 225 ? 7.733 15.151 -8.841 1.00 69.19 225 THR A O 1
ATOM 1776 N N . SER A 1 226 ? 8.751 14.872 -6.859 1.00 58.53 226 SER A N 1
ATOM 1777 C CA . SER A 1 226 ? 8.406 16.188 -6.301 1.00 58.53 226 SER A CA 1
ATOM 1778 C C . SER A 1 226 ? 9.068 17.346 -7.073 1.00 58.53 226 SER A C 1
ATOM 1780 O O . SER A 1 226 ? 8.561 18.461 -7.064 1.00 58.53 226 SER A O 1
ATOM 1782 N N . GLU A 1 227 ? 10.130 17.099 -7.850 1.00 54.72 227 GLU A N 1
ATOM 1783 C CA . GLU A 1 227 ? 10.769 18.118 -8.711 1.00 54.72 227 GLU A CA 1
ATOM 1784 C C . GLU A 1 227 ? 9.854 18.640 -9.838 1.00 54.72 227 GLU A C 1
ATOM 1786 O O . GLU A 1 227 ? 10.029 19.761 -10.318 1.00 54.72 227 GLU A O 1
ATOM 1791 N N . HIS A 1 228 ? 8.805 17.896 -10.208 1.00 49.47 228 HIS A N 1
ATOM 1792 C CA . HIS A 1 228 ? 7.759 18.380 -11.114 1.00 49.47 228 HIS A CA 1
ATOM 1793 C C . HIS A 1 228 ? 6.742 19.331 -10.442 1.00 49.47 228 HIS A C 1
ATOM 1795 O O . HIS A 1 228 ? 5.886 19.889 -11.131 1.00 49.47 228 HIS A O 1
ATOM 1801 N N . GLU A 1 229 ? 6.841 19.590 -9.131 1.00 44.91 229 GLU A N 1
ATOM 1802 C CA . GLU A 1 229 ? 5.968 20.526 -8.401 1.00 44.91 229 GLU A CA 1
ATOM 1803 C C . GLU A 1 229 ? 6.258 22.013 -8.674 1.00 44.91 229 GLU A C 1
ATOM 1805 O O . GLU A 1 229 ? 5.522 22.875 -8.186 1.00 44.91 229 GLU A O 1
ATOM 1810 N N . ILE A 1 230 ? 7.281 22.337 -9.474 1.00 44.47 230 ILE A N 1
ATOM 1811 C CA . ILE A 1 230 ? 7.564 23.720 -9.899 1.00 44.47 230 ILE A CA 1
ATOM 1812 C C . ILE A 1 230 ? 6.455 24.250 -10.832 1.00 44.47 230 ILE A C 1
ATOM 1814 O O . ILE A 1 230 ? 6.291 25.463 -10.962 1.00 44.47 230 ILE A O 1
ATOM 1818 N N . ASN A 1 231 ? 5.627 23.372 -11.423 1.00 43.78 231 ASN A N 1
ATOM 1819 C CA . ASN A 1 231 ? 4.470 23.785 -12.215 1.00 43.78 231 ASN A CA 1
ATOM 1820 C C . ASN A 1 231 ? 3.133 23.353 -11.566 1.00 43.78 231 ASN A C 1
ATOM 1822 O O . ASN A 1 231 ? 2.644 22.253 -11.825 1.00 43.78 231 ASN A O 1
ATOM 1826 N N . PRO A 1 232 ? 2.500 24.206 -10.737 1.00 45.97 232 PRO A N 1
ATOM 1827 C CA . PRO A 1 232 ? 1.278 23.877 -9.991 1.00 45.97 232 PRO A CA 1
ATOM 1828 C C . PRO A 1 232 ? 0.028 23.601 -10.853 1.00 45.97 232 PRO A C 1
ATOM 1830 O O . PRO A 1 232 ? -1.024 23.301 -10.299 1.00 45.97 232 PRO A O 1
ATOM 1833 N N . GLN A 1 233 ? 0.109 23.684 -12.187 1.00 43.81 233 GLN A N 1
ATOM 1834 C CA . GLN A 1 233 ? -1.044 23.558 -13.092 1.00 43.81 233 GLN A CA 1
ATOM 1835 C C . GLN A 1 233 ? -1.316 22.144 -13.649 1.00 43.81 233 GLN A C 1
ATOM 1837 O O . GLN A 1 233 ? -2.297 21.975 -14.366 1.00 43.81 233 GLN A O 1
ATOM 1842 N N . THR A 1 234 ? -0.497 21.123 -13.360 1.00 45.91 234 THR A N 1
ATOM 1843 C CA . THR A 1 234 ? -0.574 19.818 -14.068 1.00 45.91 234 THR A CA 1
ATOM 1844 C C . THR A 1 234 ? -0.977 18.613 -13.213 1.00 45.91 234 THR A C 1
ATOM 1846 O O . THR A 1 234 ? -0.990 17.482 -13.706 1.00 45.91 234 THR A O 1
ATOM 1849 N N . THR A 1 235 ? -1.336 18.802 -11.943 1.00 56.03 235 THR A N 1
ATOM 1850 C CA . THR A 1 235 ? -1.762 17.684 -11.089 1.00 56.03 235 THR A CA 1
ATOM 1851 C C . THR A 1 235 ? -3.263 17.436 -11.246 1.00 56.03 235 THR A C 1
ATOM 1853 O O . THR A 1 235 ? -4.101 18.048 -10.595 1.00 56.03 235 THR A O 1
ATOM 1856 N N . ASN A 1 236 ? -3.619 16.529 -12.160 1.00 64.69 236 ASN A N 1
ATOM 1857 C CA . ASN A 1 236 ? -4.977 15.988 -12.215 1.00 64.69 236 ASN A CA 1
ATOM 1858 C C . ASN A 1 236 ? -5.292 15.271 -10.893 1.00 64.69 236 ASN A C 1
ATOM 1860 O O . ASN A 1 236 ? -4.446 14.527 -10.380 1.00 64.69 236 ASN A O 1
ATOM 1864 N N . ILE A 1 237 ? -6.513 15.458 -10.383 1.00 76.25 237 ILE A N 1
ATOM 1865 C CA . ILE A 1 237 ? -7.039 14.690 -9.249 1.00 76.25 237 ILE A CA 1
ATOM 1866 C C . ILE A 1 237 ? -7.164 13.234 -9.710 1.00 76.25 237 ILE A C 1
ATOM 1868 O O . ILE A 1 237 ? -8.015 12.900 -10.531 1.00 76.25 237 ILE A O 1
ATOM 1872 N N . VAL A 1 238 ? -6.266 12.387 -9.217 1.00 75.00 238 VAL A N 1
ATOM 1873 C CA . VAL A 1 238 ? -6.203 10.944 -9.482 1.00 75.00 238 VAL A CA 1
ATOM 1874 C C . VAL A 1 238 ? -5.883 10.234 -8.173 1.00 75.00 238 VAL A C 1
ATOM 1876 O O . VAL A 1 238 ? -5.261 10.826 -7.292 1.00 75.00 238 VAL A O 1
ATOM 1879 N N . GLY A 1 239 ? -6.306 8.980 -8.072 1.00 80.94 239 GLY A N 1
ATOM 1880 C CA . GLY A 1 239 ? -6.183 8.146 -6.880 1.00 80.94 239 GLY A CA 1
ATOM 1881 C C . GLY A 1 239 ? -7.527 7.517 -6.523 1.00 80.94 239 GLY A C 1
ATOM 1882 O O . GLY A 1 239 ? -8.532 7.718 -7.213 1.00 80.94 239 GLY A O 1
ATOM 1883 N N . THR A 1 240 ? -7.542 6.730 -5.455 1.00 83.88 240 THR A N 1
ATOM 1884 C CA . THR A 1 240 ? -8.706 5.920 -5.085 1.00 83.88 240 THR A CA 1
ATOM 1885 C C . THR A 1 240 ? -9.575 6.618 -4.036 1.00 83.88 240 THR A C 1
ATOM 1887 O O . THR A 1 240 ? -9.089 7.036 -2.984 1.00 83.88 240 THR A O 1
ATOM 1890 N N . LEU A 1 241 ? -10.881 6.734 -4.309 1.00 86.38 241 LEU A N 1
ATOM 1891 C CA . LEU A 1 241 ? -11.852 7.322 -3.380 1.00 86.38 241 LEU A CA 1
ATOM 1892 C C . LEU A 1 241 ? -11.804 6.596 -2.022 1.00 86.38 241 LEU A C 1
ATOM 1894 O O . LEU A 1 241 ? -11.688 5.374 -1.976 1.00 86.38 241 LEU A O 1
ATOM 1898 N N . GLY A 1 242 ? -11.877 7.355 -0.927 1.00 88.75 242 GLY A N 1
ATOM 1899 C CA . GLY A 1 242 ? -11.695 6.844 0.438 1.00 88.75 242 GLY A CA 1
ATOM 1900 C C . GLY A 1 242 ? -10.262 6.966 0.972 1.00 88.75 242 GLY A C 1
ATOM 1901 O O . GLY A 1 242 ? -10.085 7.009 2.184 1.00 88.75 242 GLY A O 1
ATOM 1902 N N . TYR A 1 243 ? -9.265 7.118 0.091 1.00 92.69 243 TYR A N 1
ATOM 1903 C CA . TYR A 1 243 ? -7.865 7.395 0.459 1.00 92.69 243 TYR A CA 1
ATOM 1904 C C . TYR A 1 243 ? -7.397 8.789 0.011 1.00 92.69 243 TYR A C 1
ATOM 1906 O O . TYR A 1 243 ? -6.331 9.246 0.406 1.00 92.69 243 TYR A O 1
ATOM 1914 N N . LEU A 1 244 ? -8.188 9.489 -0.812 1.00 89.94 244 LEU A N 1
ATOM 1915 C CA . LEU A 1 244 ? -7.860 10.830 -1.298 1.00 89.94 244 LEU A CA 1
ATOM 1916 C C . LEU A 1 244 ? -7.902 11.864 -0.169 1.00 89.94 244 LEU A C 1
ATOM 1918 O O . LEU A 1 244 ? -8.945 12.080 0.449 1.00 89.94 244 LEU A O 1
ATOM 1922 N N . ALA A 1 245 ? -6.788 12.569 0.018 1.00 89.50 245 ALA A N 1
ATOM 1923 C CA . ALA A 1 245 ? -6.692 13.655 0.981 1.00 89.50 245 ALA A CA 1
ATOM 1924 C C . ALA A 1 245 ? -7.663 14.812 0.653 1.00 89.50 245 ALA A C 1
ATOM 1926 O O . ALA A 1 245 ? -7.833 15.177 -0.519 1.00 89.50 245 ALA A O 1
ATOM 1927 N N . PRO A 1 246 ? -8.292 15.446 1.657 1.00 88.06 246 PRO A N 1
ATOM 1928 C CA . PRO A 1 246 ? -9.254 16.524 1.432 1.00 88.06 246 PRO A CA 1
ATOM 1929 C C . PRO A 1 246 ? -8.618 17.778 0.812 1.00 88.06 246 PRO A C 1
ATOM 1931 O O . PRO A 1 246 ? -9.288 18.540 0.122 1.00 88.06 246 PRO A O 1
ATOM 1934 N N . GLU A 1 247 ? -7.331 18.026 1.031 1.00 82.75 247 GLU A N 1
ATOM 1935 C CA . GLU A 1 247 ? -6.588 19.111 0.390 1.00 82.75 247 GLU A CA 1
ATOM 1936 C C . GLU A 1 247 ? -6.277 18.827 -1.085 1.00 82.75 247 GLU A C 1
ATOM 1938 O O . GLU A 1 247 ? -6.226 19.764 -1.883 1.00 82.75 247 GLU A O 1
ATOM 1943 N N . LEU A 1 248 ? -6.147 17.553 -1.474 1.00 82.56 248 LEU A N 1
ATOM 1944 C CA . LEU A 1 248 ? -5.938 17.150 -2.866 1.00 82.56 248 LEU A CA 1
ATOM 1945 C C . LEU A 1 248 ? -7.181 17.447 -3.710 1.00 82.56 248 LEU A C 1
ATOM 1947 O O . LEU A 1 248 ? -7.067 17.934 -4.832 1.00 82.56 248 LEU A O 1
ATOM 1951 N N . THR A 1 249 ? -8.375 17.224 -3.156 1.00 77.12 249 THR A N 1
ATOM 1952 C CA . THR A 1 249 ? -9.641 17.525 -3.847 1.00 77.12 249 THR A CA 1
ATOM 1953 C C . THR A 1 249 ? -9.910 19.027 -3.967 1.00 77.12 249 THR A C 1
ATOM 1955 O O . THR A 1 249 ? -10.566 19.455 -4.914 1.00 77.12 249 THR A O 1
ATOM 1958 N N . LYS A 1 250 ? -9.373 19.840 -3.047 1.00 75.94 250 LYS A N 1
ATOM 1959 C CA . LYS A 1 250 ? -9.502 21.307 -3.065 1.00 75.94 250 LYS A CA 1
ATOM 1960 C C . LYS A 1 250 ? -8.491 21.982 -3.986 1.00 75.94 250 LYS A C 1
ATOM 1962 O O . LYS A 1 250 ? -8.844 22.913 -4.704 1.00 75.94 250 LYS A O 1
ATOM 1967 N N . ASN A 1 251 ? -7.241 21.524 -3.947 1.00 76.00 251 ASN A N 1
ATOM 1968 C CA . ASN A 1 251 ? -6.116 22.241 -4.545 1.00 76.00 251 ASN A CA 1
ATOM 1969 C C . ASN A 1 251 ? -5.544 21.530 -5.779 1.00 76.00 251 ASN A C 1
ATOM 1971 O O . ASN A 1 251 ? -4.648 22.073 -6.419 1.00 76.00 251 ASN A O 1
ATOM 1975 N N . GLY A 1 252 ? -5.981 20.300 -6.077 1.00 72.62 252 GLY A N 1
ATOM 1976 C CA . GLY A 1 252 ? -5.455 19.453 -7.158 1.00 72.62 252 GLY A CA 1
ATOM 1977 C C . GLY A 1 252 ? -4.038 18.922 -6.918 1.00 72.62 252 GLY A C 1
ATOM 1978 O O . GLY A 1 252 ? -3.627 17.960 -7.559 1.00 72.62 252 GLY A O 1
ATOM 1979 N N . LYS A 1 253 ? -3.301 19.498 -5.962 1.00 78.94 253 LYS A N 1
ATOM 1980 C CA . LYS A 1 253 ? -1.880 19.241 -5.747 1.00 78.94 253 LYS A CA 1
ATOM 1981 C C . LYS A 1 253 ? -1.632 18.027 -4.853 1.00 78.94 253 LYS A C 1
ATOM 1983 O O . LYS A 1 253 ? -1.909 18.066 -3.657 1.00 78.94 253 LYS A O 1
ATOM 1988 N N . ALA A 1 254 ? -1.040 16.987 -5.434 1.00 79.75 254 ALA A N 1
ATOM 1989 C CA . ALA A 1 254 ? -0.504 15.856 -4.685 1.00 79.75 254 ALA A CA 1
ATOM 1990 C C . ALA A 1 254 ? 0.860 16.204 -4.075 1.00 79.75 254 ALA A C 1
ATOM 1992 O O . ALA A 1 254 ? 1.690 16.833 -4.731 1.00 79.75 254 ALA A O 1
ATOM 1993 N N . THR A 1 255 ? 1.073 15.797 -2.827 1.00 85.25 255 THR A N 1
ATOM 1994 C CA . THR A 1 255 ? 2.301 16.018 -2.049 1.00 85.25 255 THR A CA 1
ATOM 1995 C C . THR A 1 255 ? 2.578 14.813 -1.149 1.00 85.25 255 THR A C 1
ATOM 1997 O O . THR A 1 255 ? 1.728 13.936 -0.988 1.00 85.25 255 THR A O 1
ATOM 2000 N N . THR A 1 256 ? 3.726 14.791 -0.476 1.00 85.50 256 THR A N 1
ATOM 2001 C CA . THR A 1 256 ? 4.011 13.767 0.543 1.00 85.50 256 THR A CA 1
ATOM 2002 C C . THR A 1 256 ? 2.965 13.747 1.662 1.00 85.50 256 THR A C 1
ATOM 2004 O O . THR A 1 256 ? 2.608 12.680 2.145 1.00 85.50 256 THR A O 1
ATOM 2007 N N . SER A 1 257 ? 2.384 14.896 2.026 1.00 88.56 257 SER A N 1
ATOM 2008 C CA . SER A 1 257 ? 1.272 14.964 2.986 1.00 88.56 257 SER A CA 1
ATOM 2009 C C . SER A 1 257 ? 0.021 14.229 2.498 1.00 88.56 257 SER A C 1
ATOM 2011 O O . SER A 1 257 ? -0.662 13.599 3.302 1.00 88.56 257 SER A O 1
ATOM 2013 N N . THR A 1 258 ? -0.248 14.237 1.188 1.00 89.38 258 THR A N 1
ATOM 2014 C CA . THR A 1 258 ? -1.390 13.496 0.626 1.00 89.38 258 THR A CA 1
ATOM 2015 C C . THR A 1 258 ? -1.186 11.977 0.681 1.00 89.38 258 THR A C 1
ATOM 2017 O O . THR A 1 258 ? -2.146 11.236 0.899 1.00 89.38 258 THR A O 1
ATOM 2020 N N . ASP A 1 259 ? 0.062 11.506 0.578 1.00 90.00 259 ASP A N 1
ATOM 2021 C CA . ASP A 1 259 ? 0.402 10.097 0.813 1.00 90.00 259 ASP A CA 1
ATOM 2022 C C . ASP A 1 259 ? 0.295 9.731 2.296 1.00 90.00 259 ASP A C 1
ATOM 2024 O O . ASP A 1 259 ? -0.230 8.672 2.623 1.00 90.00 259 ASP A O 1
ATOM 2028 N N . VAL A 1 260 ? 0.708 10.623 3.204 1.00 91.94 260 VAL A N 1
ATOM 2029 C CA . VAL A 1 260 ? 0.534 10.426 4.655 1.00 91.94 260 VAL A CA 1
ATOM 2030 C C . VAL A 1 260 ? -0.948 10.296 5.018 1.00 91.94 260 VAL A C 1
ATOM 2032 O O . VAL A 1 260 ? -1.306 9.428 5.814 1.00 91.94 260 VAL A O 1
ATOM 2035 N N . TYR A 1 261 ? -1.825 11.098 4.406 1.00 92.75 261 TYR A N 1
ATOM 2036 C CA . TYR A 1 261 ? -3.271 10.928 4.562 1.00 92.75 261 TYR A CA 1
ATOM 2037 C C . TYR A 1 261 ? -3.735 9.561 4.040 1.00 92.75 261 TYR A C 1
ATOM 2039 O O . TYR A 1 261 ? -4.432 8.836 4.746 1.00 92.75 261 TYR A O 1
ATOM 2047 N N . SER A 1 262 ? -3.310 9.175 2.833 1.00 93.69 262 SER A N 1
ATOM 2048 C CA . SER A 1 262 ? -3.664 7.878 2.233 1.00 93.69 262 SER A CA 1
ATOM 2049 C C . SER A 1 262 ? -3.223 6.704 3.123 1.00 93.69 262 SER A C 1
ATOM 2051 O O . SER A 1 262 ? -3.992 5.774 3.366 1.00 93.69 262 SER A O 1
ATOM 2053 N N . TYR A 1 263 ? -2.015 6.787 3.691 1.00 94.56 263 TYR A N 1
ATOM 2054 C CA . TYR A 1 263 ? -1.492 5.834 4.670 1.00 94.56 263 TYR A CA 1
ATOM 2055 C C . TYR A 1 263 ? -2.320 5.809 5.964 1.00 94.56 263 TYR A C 1
ATOM 2057 O O . TYR A 1 263 ? -2.589 4.736 6.500 1.00 94.56 263 TYR A O 1
ATOM 2065 N N . GLY A 1 264 ? -2.788 6.960 6.452 1.00 94.56 264 GLY A N 1
ATOM 2066 C CA . GLY A 1 264 ? -3.690 7.018 7.603 1.00 94.56 264 GLY A CA 1
ATOM 2067 C C . GLY A 1 264 ? -5.043 6.353 7.346 1.00 94.56 264 GLY A C 1
ATOM 2068 O O . GLY A 1 264 ? -5.529 5.606 8.193 1.00 94.56 264 GLY A O 1
ATOM 2069 N N . ALA A 1 265 ? -5.629 6.552 6.164 1.00 95.06 265 ALA A N 1
ATOM 2070 C CA . ALA A 1 265 ? -6.872 5.889 5.774 1.00 95.06 265 ALA A CA 1
ATOM 2071 C C . ALA A 1 265 ? -6.680 4.366 5.665 1.00 95.06 265 ALA A C 1
ATOM 2073 O O . ALA A 1 265 ? -7.494 3.600 6.183 1.00 95.06 265 ALA A O 1
ATOM 2074 N N . LEU A 1 266 ? -5.554 3.932 5.084 1.00 95.56 266 LEU A N 1
ATOM 2075 C CA . LEU A 1 266 ? -5.128 2.531 5.049 1.00 95.56 266 LEU A CA 1
ATOM 2076 C C . LEU A 1 266 ? -5.003 1.947 6.463 1.00 95.56 266 LEU A C 1
ATOM 2078 O O . LEU A 1 266 ? -5.490 0.850 6.724 1.00 95.56 266 LEU A O 1
ATOM 2082 N N . MET A 1 267 ? -4.382 2.676 7.390 1.00 95.19 267 MET A N 1
ATOM 2083 C CA . MET A 1 267 ? -4.200 2.239 8.774 1.00 95.19 267 MET A CA 1
ATOM 2084 C C . MET A 1 267 ? -5.534 2.057 9.502 1.00 95.19 267 MET A C 1
ATOM 2086 O O . MET A 1 267 ? -5.713 1.073 10.218 1.00 95.19 267 MET A O 1
ATOM 2090 N N . ILE A 1 268 ? -6.491 2.962 9.277 1.00 95.31 268 ILE A N 1
ATOM 2091 C CA . ILE A 1 268 ? -7.848 2.848 9.821 1.00 95.31 268 ILE A CA 1
ATOM 2092 C C . ILE A 1 268 ? -8.566 1.619 9.241 1.00 95.31 268 ILE A C 1
ATOM 2094 O O . ILE A 1 268 ? -9.190 0.873 9.997 1.00 95.31 268 ILE A O 1
ATOM 2098 N N . GLU A 1 269 ? -8.461 1.360 7.935 1.00 95.19 269 GLU A N 1
ATOM 2099 C CA . GLU A 1 269 ? -9.009 0.150 7.297 1.00 95.19 269 GLU A CA 1
ATOM 2100 C C . GLU A 1 269 ? -8.397 -1.131 7.884 1.00 95.19 269 GLU A C 1
ATOM 2102 O O . GLU A 1 269 ? -9.128 -2.050 8.253 1.00 95.19 269 GLU A O 1
ATOM 2107 N N . VAL A 1 270 ? -7.072 -1.173 8.063 1.00 95.12 270 VAL A N 1
ATOM 2108 C CA . VAL A 1 270 ? -6.375 -2.311 8.684 1.00 95.12 270 VAL A CA 1
ATOM 2109 C C . VAL A 1 270 ? -6.800 -2.499 10.142 1.00 95.12 270 VAL A C 1
ATOM 2111 O O . VAL A 1 270 ? -7.021 -3.630 10.564 1.00 95.12 270 VAL A O 1
ATOM 2114 N N . ALA A 1 271 ? -6.942 -1.428 10.924 1.00 95.12 271 ALA A N 1
ATOM 2115 C CA . ALA A 1 271 ? -7.340 -1.512 12.331 1.00 95.12 271 ALA A CA 1
ATOM 2116 C C . ALA A 1 271 ? -8.797 -1.968 12.509 1.00 95.12 271 ALA A C 1
ATOM 2118 O O . ALA A 1 271 ? -9.116 -2.675 13.465 1.00 95.12 271 ALA A O 1
ATOM 2119 N N . SER A 1 272 ? -9.674 -1.547 11.597 1.00 93.88 272 SER A N 1
ATOM 2120 C CA . SER A 1 272 ? -11.118 -1.780 11.678 1.00 93.88 272 SER A CA 1
ATOM 2121 C C . SER A 1 272 ? -11.595 -3.027 10.943 1.00 93.88 272 SER A C 1
ATOM 2123 O O . SER A 1 272 ? -12.687 -3.510 11.234 1.00 93.88 272 SER A O 1
ATOM 2125 N N . GLY A 1 273 ? -10.810 -3.555 9.998 1.00 92.31 273 GLY A N 1
ATOM 2126 C CA . GLY A 1 273 ? -11.259 -4.640 9.122 1.00 92.31 273 GLY A CA 1
ATOM 2127 C C . GLY A 1 273 ? -12.469 -4.231 8.276 1.00 92.31 273 GLY A C 1
ATOM 2128 O O . GLY A 1 273 ? -13.320 -5.060 7.957 1.00 92.31 273 GLY A O 1
ATOM 2129 N N . ARG A 1 274 ? -12.589 -2.935 7.962 1.00 91.88 274 ARG A N 1
ATOM 2130 C CA . ARG A 1 274 ? -13.729 -2.325 7.266 1.00 91.88 274 ARG A CA 1
ATOM 2131 C C . ARG A 1 274 ? -13.266 -1.588 6.023 1.00 91.88 274 ARG A C 1
ATOM 2133 O O . ARG A 1 274 ? -12.212 -0.962 6.030 1.00 91.88 274 ARG A O 1
ATOM 2140 N N . ARG A 1 275 ? -14.057 -1.654 4.950 1.00 91.31 275 ARG A N 1
ATOM 2141 C CA . ARG A 1 275 ? -13.727 -0.964 3.695 1.00 91.31 275 ARG A CA 1
ATOM 2142 C C . ARG A 1 275 ? -13.799 0.553 3.908 1.00 91.31 275 ARG A C 1
ATOM 2144 O O . ARG A 1 275 ? -14.652 1.013 4.665 1.00 91.31 275 ARG A O 1
ATOM 2151 N N . PRO A 1 276 ? -12.971 1.349 3.211 1.00 88.81 276 PRO A N 1
ATOM 2152 C CA . PRO A 1 276 ? -12.960 2.806 3.363 1.00 88.81 276 PRO A CA 1
ATOM 2153 C C . PRO A 1 276 ? -14.293 3.452 2.957 1.00 88.81 276 PRO A C 1
ATOM 2155 O O . PRO A 1 276 ? -14.641 4.518 3.463 1.00 88.81 276 PRO A O 1
ATOM 2158 N N . ILE A 1 277 ? -15.031 2.797 2.056 1.00 88.31 277 ILE A N 1
ATOM 2159 C CA . ILE A 1 277 ? -16.373 3.171 1.615 1.00 88.31 277 ILE A CA 1
ATOM 2160 C C . ILE A 1 277 ? -17.251 1.931 1.708 1.00 88.31 277 ILE A C 1
ATOM 2162 O O . ILE A 1 277 ? -16.980 0.919 1.056 1.00 88.31 277 ILE A O 1
ATOM 2166 N N . GLU A 1 278 ? -18.310 2.012 2.507 1.00 79.94 278 GLU A N 1
ATOM 2167 C CA . GLU A 1 278 ? -19.281 0.931 2.654 1.00 79.94 278 GLU A CA 1
ATOM 2168 C C . GLU A 1 278 ? -20.671 1.363 2.171 1.00 79.94 278 GLU A C 1
ATOM 2170 O O . GLU A 1 278 ? -21.254 2.302 2.730 1.00 79.94 278 GLU A O 1
ATOM 2175 N N . PRO A 1 279 ? -21.255 0.668 1.177 1.00 77.88 279 PRO A N 1
ATOM 2176 C CA . PRO A 1 279 ? -22.610 0.955 0.737 1.00 77.88 279 PRO A CA 1
ATOM 2177 C C . PRO A 1 279 ? -23.622 0.576 1.822 1.00 77.88 279 PRO A C 1
ATOM 2179 O O . PRO A 1 279 ? -23.642 -0.554 2.318 1.00 77.88 279 PRO A O 1
ATOM 2182 N N . GLN A 1 280 ? -24.512 1.508 2.165 1.00 73.75 280 GLN A N 1
ATOM 2183 C CA . GLN A 1 280 ? -25.610 1.258 3.095 1.00 73.75 280 GLN A CA 1
ATOM 2184 C C . GLN A 1 280 ? -26.930 1.047 2.350 1.00 73.75 280 GLN A C 1
ATOM 2186 O O . GLN A 1 280 ? -27.246 1.743 1.391 1.00 73.75 280 GLN A O 1
ATOM 2191 N N . LYS A 1 281 ? -27.749 0.092 2.814 1.00 69.81 281 LYS A N 1
ATOM 2192 C CA . LYS A 1 281 ? -29.023 -0.249 2.151 1.00 69.81 281 LYS A CA 1
ATOM 2193 C C . LYS A 1 281 ? -30.045 0.897 2.149 1.00 69.81 281 LYS A C 1
ATOM 2195 O O . LYS A 1 281 ? -30.822 0.983 1.209 1.00 69.81 281 LYS A O 1
ATOM 2200 N N . ASN A 1 282 ? -30.056 1.734 3.191 1.00 74.31 282 ASN A N 1
ATOM 2201 C CA . ASN A 1 282 ? -31.066 2.784 3.415 1.00 74.31 282 ASN A CA 1
ATOM 2202 C C . ASN A 1 282 ? -30.453 4.128 3.864 1.00 74.31 282 ASN A C 1
ATOM 2204 O O . ASN A 1 282 ? -31.134 4.934 4.495 1.00 74.31 282 ASN A O 1
ATOM 2208 N N . ALA A 1 283 ? -29.168 4.358 3.600 1.00 71.38 283 ALA A N 1
ATOM 2209 C CA . ALA A 1 283 ? -28.459 5.573 3.995 1.00 71.38 283 ALA A CA 1
ATOM 2210 C C . ALA A 1 283 ? -27.354 5.890 2.971 1.00 71.38 283 ALA A C 1
ATOM 2212 O O . ALA A 1 283 ? -27.044 5.027 2.144 1.00 71.38 283 ALA A O 1
ATOM 2213 N N . PRO A 1 284 ? -26.763 7.099 3.003 1.00 75.56 284 PRO A N 1
ATOM 2214 C CA . PRO A 1 284 ? -25.554 7.390 2.243 1.00 75.56 284 PRO A CA 1
ATOM 2215 C C . PRO A 1 284 ? -24.438 6.387 2.554 1.00 75.56 284 PRO A C 1
ATOM 2217 O O . PRO A 1 284 ? -24.418 5.772 3.625 1.00 75.56 284 PRO A O 1
ATOM 2220 N N . GLU A 1 285 ? -23.513 6.230 1.609 1.00 80.75 285 GLU A N 1
ATOM 2221 C CA . GLU A 1 285 ? -22.310 5.427 1.815 1.00 80.75 285 GLU A CA 1
ATOM 2222 C C . GLU A 1 285 ? -21.565 5.910 3.062 1.00 80.75 285 GLU A C 1
ATOM 2224 O O . GLU A 1 285 ? -21.418 7.112 3.296 1.00 80.75 285 GLU A O 1
ATOM 2229 N N . LEU A 1 286 ? -21.120 4.963 3.883 1.00 80.81 286 LEU A N 1
ATOM 2230 C CA . LEU A 1 286 ? -20.316 5.276 5.052 1.00 80.81 286 LEU A CA 1
ATOM 2231 C C . LEU A 1 286 ? -18.877 5.483 4.608 1.00 80.81 286 LEU A C 1
ATOM 2233 O O . LEU A 1 286 ? -18.254 4.557 4.091 1.00 80.81 286 LEU A O 1
ATOM 2237 N N . VAL A 1 287 ? -18.363 6.685 4.850 1.00 90.44 287 VAL A N 1
ATOM 2238 C CA . VAL A 1 287 ? -16.940 6.993 4.737 1.00 90.44 287 VAL A CA 1
ATOM 2239 C C . VAL A 1 287 ? -16.286 6.631 6.063 1.00 90.44 287 VAL A C 1
ATOM 2241 O O . VAL A 1 287 ? -16.638 7.165 7.117 1.00 90.44 287 VAL A O 1
ATOM 2244 N N . LEU A 1 288 ? -15.352 5.686 6.019 1.00 92.00 288 LEU A N 1
ATOM 2245 C CA . LEU A 1 288 ? -14.774 5.088 7.218 1.00 92.00 288 LEU A CA 1
ATOM 2246 C C . LEU A 1 288 ? -14.065 6.120 8.101 1.00 92.00 288 LEU A C 1
ATOM 2248 O O . LEU A 1 288 ? -14.253 6.115 9.315 1.00 92.00 288 LEU A O 1
ATOM 2252 N N . VAL A 1 289 ? -13.294 7.025 7.494 1.00 92.12 289 VAL A N 1
ATOM 2253 C CA . VAL A 1 289 ? -12.556 8.077 8.212 1.00 92.12 289 VAL A CA 1
ATOM 2254 C C . VAL A 1 289 ? -13.510 8.989 8.990 1.00 92.12 289 VAL A C 1
ATOM 2256 O O . VAL A 1 289 ? -13.278 9.241 10.172 1.00 92.12 289 VAL A O 1
ATOM 2259 N N . ASP A 1 290 ? -14.615 9.410 8.369 1.00 91.50 290 ASP A N 1
ATOM 2260 C CA . ASP A 1 290 ? -15.617 10.275 9.005 1.00 91.50 290 ASP A CA 1
ATOM 2261 C C . ASP A 1 290 ? -16.311 9.554 10.166 1.00 91.50 290 ASP A C 1
ATOM 2263 O O . ASP A 1 290 ? -16.437 10.096 11.265 1.00 91.50 290 ASP A O 1
ATOM 2267 N N . TRP A 1 291 ? -16.686 8.288 9.963 1.00 92.31 291 TRP A N 1
ATOM 2268 C CA . TRP A 1 291 ? -17.301 7.465 11.004 1.00 92.31 291 TRP A CA 1
ATOM 2269 C C . TRP A 1 291 ? -16.381 7.258 12.218 1.00 92.31 291 TRP A C 1
ATOM 2271 O O . TRP A 1 291 ? -16.835 7.344 13.364 1.00 92.31 291 TRP A O 1
ATOM 2281 N N . VAL A 1 292 ? -15.082 7.022 11.996 1.00 94.12 292 VAL A N 1
ATOM 2282 C CA . VAL A 1 292 ? -14.093 6.945 13.084 1.00 94.12 292 VAL A CA 1
ATOM 2283 C C . VAL A 1 292 ? -13.923 8.306 13.768 1.00 94.12 292 VAL A C 1
ATOM 2285 O O . VAL A 1 292 ? -13.859 8.351 14.997 1.00 94.12 292 VAL A O 1
ATOM 2288 N N . GLY A 1 293 ? -13.952 9.409 13.012 1.00 92.38 293 GLY A N 1
ATOM 2289 C CA . GLY A 1 293 ? -14.042 10.784 13.525 1.00 92.38 293 GLY A CA 1
ATOM 2290 C C . GLY A 1 293 ? -15.191 10.995 14.507 1.00 92.38 293 GLY A C 1
ATOM 2291 O O . GLY A 1 293 ? -14.992 11.476 15.625 1.00 92.38 293 GLY A O 1
ATOM 2292 N N . GLU A 1 294 ? -16.395 10.572 14.133 1.00 92.12 294 GLU A N 1
ATOM 2293 C CA . GLU A 1 294 ? -17.577 10.661 14.992 1.00 92.12 294 GLU A CA 1
ATOM 2294 C C . GLU A 1 294 ? -17.479 9.782 16.243 1.00 92.12 294 GLU A C 1
ATOM 2296 O O . GLU A 1 294 ? -18.014 10.124 17.299 1.00 92.12 294 GLU A O 1
ATOM 2301 N N . LEU A 1 295 ? -16.857 8.606 16.151 1.00 93.12 295 LEU A N 1
ATOM 2302 C CA . LEU A 1 295 ? -16.601 7.775 17.329 1.00 93.12 295 LEU A CA 1
ATOM 2303 C C . LEU A 1 295 ? -15.570 8.426 18.251 1.00 93.12 295 LEU A C 1
ATOM 2305 O O . LEU A 1 295 ? -15.737 8.398 19.471 1.00 93.12 295 LEU A O 1
ATOM 2309 N N . HIS A 1 296 ? -14.536 9.047 17.687 1.00 93.44 296 HIS A N 1
ATOM 2310 C CA . HIS A 1 296 ? -13.507 9.726 18.461 1.00 93.44 296 HIS A CA 1
ATOM 2311 C C . HIS A 1 296 ? -14.066 10.926 19.231 1.00 93.44 296 HIS A C 1
ATOM 2313 O O . HIS A 1 296 ? -13.813 11.034 20.431 1.00 93.44 296 HIS A O 1
ATOM 2319 N N . SER A 1 297 ? -14.906 11.756 18.604 1.00 92.38 297 SER A N 1
ATOM 2320 C CA . SER A 1 297 ? -15.539 12.908 19.268 1.00 92.38 297 SER A CA 1
ATOM 2321 C C . SER A 1 297 ? -16.475 12.516 20.421 1.00 92.38 297 SER A C 1
ATOM 2323 O O . SER A 1 297 ? -16.666 13.292 21.356 1.00 92.38 297 SER A O 1
ATOM 2325 N N . ARG A 1 298 ? -17.010 11.288 20.399 1.00 93.31 298 ARG A N 1
ATOM 2326 C CA . ARG A 1 298 ? -17.820 10.699 21.481 1.00 93.31 298 ARG A CA 1
ATOM 2327 C C . ARG A 1 298 ? -17.002 9.977 22.556 1.00 93.31 298 ARG A C 1
ATOM 2329 O O . ARG A 1 298 ? -17.573 9.514 23.539 1.00 93.31 298 ARG A O 1
ATOM 2336 N N . GLY A 1 299 ? -15.684 9.857 22.388 1.00 92.00 299 GLY A N 1
ATOM 2337 C CA . GLY A 1 299 ? -14.829 9.066 23.280 1.00 92.00 299 GLY A CA 1
ATOM 2338 C C . GLY A 1 299 ? -14.986 7.549 23.107 1.00 92.00 299 GLY A C 1
ATOM 2339 O O . GLY A 1 299 ? -14.564 6.783 23.967 1.00 92.00 299 GLY A O 1
ATOM 2340 N N . GLU A 1 300 ? -15.566 7.104 21.991 1.00 94.44 300 GLU A N 1
ATOM 2341 C CA . GLU A 1 300 ? -15.898 5.707 21.694 1.00 94.44 300 GLU A CA 1
ATOM 2342 C C . GLU A 1 300 ? -15.008 5.106 20.587 1.00 94.44 300 GLU A C 1
ATOM 2344 O O . GLU A 1 300 ? -15.377 4.112 19.965 1.00 94.44 300 GLU A O 1
ATOM 2349 N N . ILE A 1 301 ? -13.833 5.690 20.323 1.00 93.06 301 ILE A N 1
ATOM 2350 C CA . ILE A 1 301 ? -12.960 5.315 19.193 1.00 93.06 301 ILE A CA 1
ATOM 2351 C C . ILE A 1 301 ? -12.607 3.819 19.154 1.00 93.06 301 ILE A C 1
ATOM 2353 O O . ILE A 1 301 ? -12.526 3.237 18.079 1.00 93.06 301 ILE A O 1
ATOM 2357 N N . GLY A 1 302 ? -12.497 3.162 20.314 1.00 92.88 302 GLY A N 1
ATOM 2358 C CA . GLY A 1 302 ? -12.234 1.722 20.404 1.00 92.88 302 GLY A CA 1
ATOM 2359 C C . GLY A 1 302 ? -13.316 0.844 19.761 1.00 92.88 302 GLY A C 1
ATOM 2360 O O . GLY A 1 302 ? -13.034 -0.286 19.381 1.00 92.88 302 GLY A O 1
ATOM 2361 N N . ARG A 1 303 ? -14.539 1.360 19.557 1.00 94.12 303 ARG A N 1
ATOM 2362 C CA . ARG A 1 303 ? -15.607 0.650 18.826 1.00 94.12 303 ARG A CA 1
ATOM 2363 C C . ARG A 1 303 ? -15.313 0.481 17.337 1.00 94.12 303 ARG A C 1
ATOM 2365 O O . ARG A 1 303 ? -16.024 -0.274 16.679 1.00 94.12 303 ARG A O 1
ATOM 2372 N N . ALA A 1 304 ? -14.328 1.204 16.808 1.00 94.62 304 ALA A N 1
ATOM 2373 C CA . ALA A 1 304 ? -13.906 1.068 15.424 1.00 94.62 304 ALA A CA 1
ATOM 2374 C C . ALA A 1 304 ? -12.948 -0.104 15.190 1.00 94.62 304 ALA A C 1
ATOM 2376 O O . ALA A 1 304 ? -12.727 -0.440 14.034 1.00 94.62 304 ALA A O 1
ATOM 2377 N N . VAL A 1 305 ? -12.390 -0.717 16.241 1.00 95.88 305 VAL A N 1
ATOM 2378 C CA . VAL A 1 305 ? -11.474 -1.858 16.108 1.00 95.88 305 VAL A CA 1
ATOM 2379 C C . VAL A 1 305 ? -12.211 -3.068 15.537 1.00 95.88 305 VAL A C 1
ATOM 2381 O O . VAL A 1 305 ? -13.370 -3.315 15.873 1.00 95.88 305 VAL A O 1
ATOM 2384 N N . ASP A 1 306 ? -11.520 -3.817 14.680 1.00 93.69 306 ASP A N 1
ATOM 2385 C CA . ASP A 1 306 ? -12.033 -5.025 14.046 1.00 93.69 306 ASP A CA 1
ATOM 2386 C C . ASP A 1 306 ? -12.560 -6.026 15.095 1.00 93.69 306 ASP A C 1
ATOM 2388 O O . ASP A 1 306 ? -11.784 -6.531 15.913 1.00 93.69 306 ASP A O 1
ATOM 2392 N N . PRO A 1 307 ? -13.866 -6.355 15.081 1.00 91.44 307 PRO A N 1
ATOM 2393 C CA . PRO A 1 307 ? -14.467 -7.247 16.068 1.00 91.44 307 PRO A CA 1
ATOM 2394 C C . PRO A 1 307 ? -14.014 -8.708 15.927 1.00 91.44 307 PRO A C 1
ATOM 2396 O O . PRO A 1 307 ? -14.317 -9.521 16.799 1.00 91.44 307 PRO A O 1
ATOM 2399 N N . THR A 1 308 ? -13.336 -9.071 14.832 1.00 89.38 308 THR A N 1
ATOM 2400 C CA . THR A 1 308 ? -12.788 -10.419 14.617 1.00 89.38 308 THR A CA 1
ATOM 2401 C C . THR A 1 308 ? -11.457 -10.643 15.336 1.00 89.38 308 THR A C 1
ATOM 2403 O O . THR A 1 308 ? -11.036 -11.791 15.493 1.00 89.38 308 THR A O 1
ATOM 2406 N N . LEU A 1 309 ? -10.804 -9.574 15.805 1.00 89.94 309 LEU A N 1
ATOM 2407 C CA . LEU A 1 309 ? -9.573 -9.667 16.581 1.00 89.94 309 LEU A CA 1
ATOM 2408 C C . LEU A 1 309 ? -9.866 -10.151 18.004 1.00 89.94 309 LEU A C 1
ATOM 2410 O O . LEU A 1 309 ? -10.615 -9.522 18.750 1.00 89.94 309 LEU A O 1
ATOM 2414 N N . SER A 1 310 ? -9.237 -11.257 18.402 1.00 84.56 310 SER A N 1
ATOM 2415 C CA . SER A 1 310 ? -9.350 -11.788 19.766 1.00 84.56 310 SER A CA 1
ATOM 2416 C C . SER A 1 310 ? -8.584 -10.953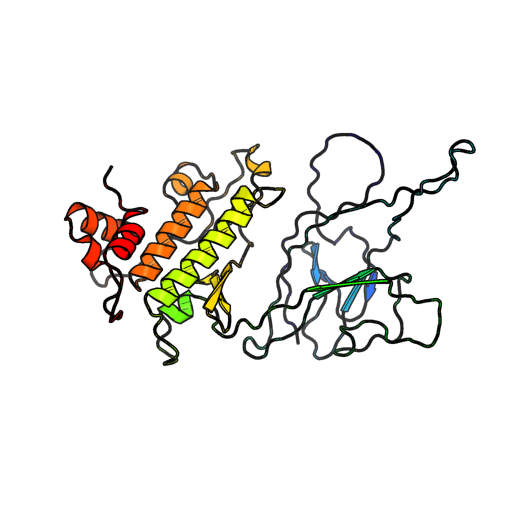 20.793 1.00 84.56 310 SER A C 1
ATOM 2418 O O . SER A 1 310 ? -9.025 -10.829 21.932 1.00 84.56 310 SER A O 1
ATOM 2420 N N . GLU A 1 311 ? -7.441 -10.391 20.394 1.00 90.06 311 GLU A N 1
ATOM 2421 C CA . GLU A 1 311 ? -6.544 -9.598 21.236 1.00 90.06 311 GLU A CA 1
ATOM 2422 C C . GLU A 1 311 ? -5.941 -8.452 20.411 1.00 90.06 311 GLU A C 1
ATOM 2424 O O . GLU A 1 311 ? -5.618 -8.630 19.234 1.00 90.06 311 GLU A O 1
ATOM 2429 N N . TYR A 1 312 ? -5.806 -7.276 21.026 1.00 94.00 312 TYR A N 1
ATOM 2430 C CA . TYR A 1 312 ? -5.153 -6.097 20.454 1.00 94.00 312 TYR A CA 1
ATOM 2431 C C . TYR A 1 312 ? -4.661 -5.167 21.569 1.00 94.00 312 TYR A C 1
ATOM 2433 O O . TYR A 1 312 ? -5.173 -5.207 22.691 1.00 94.00 312 TYR A O 1
ATOM 2441 N N . ASN A 1 313 ? -3.690 -4.305 21.263 1.00 92.94 313 ASN A N 1
ATOM 2442 C CA . ASN A 1 313 ? -3.248 -3.266 22.189 1.00 92.94 313 ASN A CA 1
ATOM 2443 C C . ASN A 1 313 ? -4.172 -2.032 22.069 1.00 92.94 313 ASN A C 1
ATOM 2445 O O . ASN A 1 313 ? -4.199 -1.398 21.011 1.00 92.94 313 ASN A O 1
ATOM 2449 N N . PRO A 1 314 ? -4.931 -1.661 23.118 1.00 91.56 314 PRO A N 1
ATOM 2450 C CA . PRO A 1 314 ? -5.903 -0.571 23.041 1.00 91.56 314 PRO A CA 1
ATOM 2451 C C . PRO A 1 314 ? -5.265 0.811 22.860 1.00 91.56 314 PRO A C 1
ATOM 2453 O O . PRO A 1 314 ? -5.867 1.669 22.212 1.00 91.56 314 PRO A O 1
ATOM 2456 N N . ASP A 1 315 ? -4.060 1.031 23.390 1.00 91.12 315 ASP A N 1
ATOM 2457 C CA . ASP A 1 315 ? -3.359 2.309 23.258 1.00 91.12 315 ASP A CA 1
ATOM 2458 C C . ASP A 1 315 ? -2.842 2.502 21.826 1.00 91.12 315 ASP A C 1
ATOM 2460 O O . ASP A 1 315 ? -3.012 3.572 21.237 1.00 91.12 315 ASP A O 1
ATOM 2464 N N . GLU A 1 316 ? -2.293 1.442 21.225 1.00 91.25 316 GLU A N 1
ATOM 2465 C CA . GLU A 1 316 ? -1.898 1.435 19.811 1.00 91.25 316 GLU A CA 1
ATOM 2466 C C . GLU A 1 316 ? -3.108 1.591 18.892 1.00 91.25 316 GLU A C 1
ATOM 2468 O O . GLU A 1 316 ? -3.085 2.417 17.982 1.00 91.25 316 GLU A O 1
ATOM 2473 N N . ALA A 1 317 ? -4.188 0.849 19.150 1.00 91.31 317 ALA A N 1
ATOM 2474 C CA . ALA A 1 317 ? -5.404 0.934 18.351 1.00 91.31 317 ALA A CA 1
ATOM 2475 C C . ALA A 1 317 ? -5.988 2.346 18.374 1.00 91.31 317 ALA A C 1
ATOM 2477 O O . ALA A 1 317 ? -6.370 2.888 17.336 1.00 91.31 317 ALA A O 1
ATOM 2478 N N . LYS A 1 318 ? -6.001 2.975 19.553 1.00 90.88 318 LYS A N 1
ATOM 2479 C CA . LYS A 1 318 ? -6.407 4.369 19.694 1.00 90.88 318 LYS A CA 1
ATOM 2480 C C . LYS A 1 318 ? -5.497 5.298 18.896 1.00 90.88 318 LYS A C 1
ATOM 2482 O O . LYS A 1 318 ? -6.022 6.172 18.216 1.00 90.88 318 LYS A O 1
ATOM 2487 N N . LEU A 1 319 ? -4.177 5.117 18.947 1.00 90.19 319 LEU A N 1
ATOM 2488 C CA . LEU A 1 319 ? -3.228 5.930 18.181 1.00 90.19 319 LEU A CA 1
ATOM 2489 C C . LEU A 1 319 ? -3.471 5.814 16.668 1.00 90.19 319 LEU A C 1
ATOM 2491 O O . LEU A 1 319 ? -3.537 6.830 15.980 1.00 90.19 319 LEU A O 1
ATOM 2495 N N . TRP A 1 320 ? -3.644 4.591 16.167 1.00 90.62 320 TRP A N 1
ATOM 2496 C CA . TRP A 1 320 ? -3.877 4.315 14.749 1.00 90.62 320 TRP A CA 1
ATOM 2497 C C . TRP A 1 320 ? -5.169 4.949 14.250 1.00 90.62 320 TRP A C 1
ATOM 2499 O O . TRP A 1 320 ? -5.188 5.648 13.239 1.00 90.62 320 TRP A O 1
ATOM 2509 N N . LEU A 1 321 ? -6.251 4.748 15.001 1.00 90.94 321 LEU A N 1
ATOM 2510 C CA . LEU A 1 321 ? -7.563 5.278 14.658 1.00 90.94 321 LEU A CA 1
ATOM 2511 C C . LEU A 1 321 ? -7.622 6.805 14.809 1.00 90.94 321 LEU A C 1
ATOM 2513 O O . LEU A 1 321 ? -8.356 7.455 14.066 1.00 90.94 321 LEU A O 1
ATOM 2517 N N . ALA A 1 322 ? -6.846 7.387 15.733 1.00 87.56 322 ALA A N 1
ATOM 2518 C CA . ALA A 1 322 ? -6.792 8.827 16.003 1.00 87.56 322 ALA A CA 1
ATOM 2519 C C . ALA A 1 322 ? -6.044 9.643 14.934 1.00 87.56 322 ALA A C 1
ATOM 2521 O O . ALA A 1 322 ? -6.201 10.868 14.894 1.00 87.56 322 ALA A O 1
ATOM 2522 N N . LEU A 1 323 ? -5.248 8.991 14.073 1.00 83.69 323 LEU A N 1
ATOM 2523 C CA . LEU A 1 323 ? -4.291 9.662 13.187 1.00 83.69 323 LEU A CA 1
ATOM 2524 C C . LEU A 1 323 ? -4.945 10.691 12.254 1.00 83.69 323 LEU A C 1
ATOM 2526 O O . LEU A 1 323 ? -4.425 11.791 12.093 1.00 83.69 323 LEU A O 1
ATOM 2530 N N . LEU A 1 324 ? -6.102 10.351 11.679 1.00 83.75 324 LEU A N 1
ATOM 2531 C CA . LEU A 1 324 ? -6.887 11.250 10.820 1.00 83.75 324 LEU A CA 1
ATOM 2532 C C . LEU A 1 324 ? -8.157 11.781 11.490 1.00 83.75 324 LEU A C 1
ATOM 2534 O O . LEU A 1 324 ? -8.870 12.590 10.907 1.00 83.75 324 LEU A O 1
ATOM 2538 N N . SER A 1 325 ? -8.458 11.312 12.699 1.00 69.38 325 SER A N 1
ATOM 2539 C CA . SER A 1 325 ? -9.732 11.563 13.377 1.00 69.38 325 SER A CA 1
ATOM 2540 C C . SER A 1 325 ? -9.600 12.503 14.575 1.00 69.38 325 SER A C 1
ATOM 2542 O O . SER A 1 325 ? -10.535 12.627 15.366 1.00 69.38 325 SER A O 1
ATOM 2544 N N . SER A 1 326 ? -8.441 13.143 14.756 1.00 59.72 326 SER A N 1
ATOM 2545 C CA . SER A 1 326 ? -8.227 14.094 15.849 1.00 59.72 326 SER A CA 1
ATOM 2546 C C . SER A 1 326 ? -9.205 15.274 15.737 1.00 59.72 326 SER A C 1
ATOM 2548 O O . SER A 1 326 ? -9.272 15.897 14.676 1.00 59.72 326 SER A O 1
ATOM 2550 N N . PRO A 1 327 ? -9.975 15.591 16.796 1.00 47.09 327 PRO A N 1
ATOM 2551 C CA . PRO A 1 327 ? -10.868 16.741 16.782 1.00 47.09 327 PRO A CA 1
ATOM 2552 C C . PRO A 1 327 ? -10.042 18.030 16.673 1.00 47.09 327 PRO A C 1
ATOM 2554 O O . PRO A 1 327 ? -9.097 18.230 17.437 1.00 47.09 327 PRO A O 1
ATOM 2557 N N . SER A 1 328 ? -10.391 18.865 15.692 1.00 39.66 328 SER A N 1
ATOM 2558 C CA . SER A 1 328 ? -9.867 20.226 15.513 1.00 39.66 328 SER A CA 1
ATOM 2559 C C . SER A 1 328 ? -10.235 21.143 16.671 1.00 39.66 328 SER A C 1
ATOM 2561 O O . SER A 1 328 ? -11.419 21.071 17.081 1.00 39.66 328 SER A O 1
#

Foldseek 3Di:
DFDDKDWPFDDDDDDDDDDDDDDDGDQAQPPQPWDKDKQWDADPSRDTDQHDPDPFIGIDTHRPDARDQWDDPPPDPPDPDDGHGDDDDGDIGMGTDDPDLQPQDDKDKDWRWPDSDFPCFGGPPPSRHHPDPPDPRTDRDDIDIGRDARLNPAFQLCQLDVPVDPPDDQAQVLLVQQLVLVVVVLCCQQPVDPFRKFQQEDARNQWTAHPVSHTDGHDSVLMDTCVVVVDQPPQANDYDPLLADPVCVVRSDGDSVSVVSSSLSRLLCSQQSDDCWADDPPDHIDRSLVVCLVCVVVVNNQVSGHPPHPDHDSVVSCVSSCSSNPDD